Protein AF-0000000075216710 (afdb_homodimer)

Foldseek 3Di:
DDLLVLLVLLVVLVVLCCVLVVVPPPDCLVVLLVQLVVLLVVLCVQCCQPVPVDPDHHHDLLVSLLSLLSNVSSLSVLCVSLVLSPPDDQDDDDAADALVVLSVVLVVLSVVCVVPVDNVSSNVNSNSSVSNCVNSVHDPVNSVVSNVVVSVVSVVCVVVPD/DDLLVLLVLLVVLVVLCCVLVVVPPPDCLVVLLVQLVVLLVVLCVQCCQPVPVDPDHHHDLLVSLLSLLSNVSSLSVLCVSLVLSPPDDQDDDDAADALVVLSVVLVVLSVVCVVPVDNVSSNVNSNSSVSNCVNSVHDPVSSVVSNVVVSVVSVVCVVVPD

Solvent-accessible surface area (backbone atoms only — not comparable to full-atom values): 17496 Å² total; per-residue (Å²): 101,67,46,62,60,53,44,53,54,46,48,53,52,51,50,48,46,25,58,78,64,69,40,72,90,60,86,53,62,69,3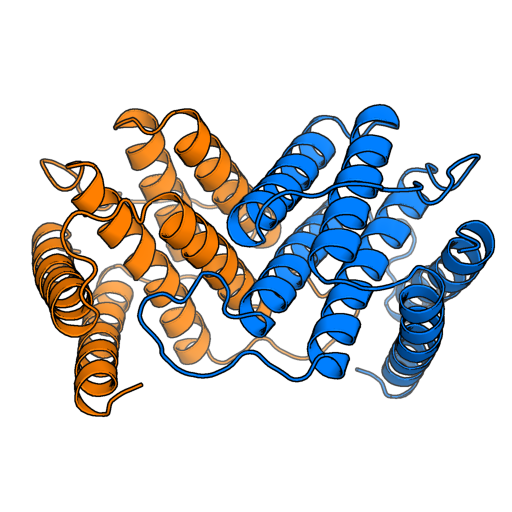4,43,51,50,48,29,52,26,29,48,20,53,26,50,58,36,52,41,74,49,44,78,75,44,73,70,76,52,57,56,67,69,59,38,51,52,30,50,36,53,26,49,51,36,53,46,47,52,26,54,77,68,65,49,64,66,93,57,72,71,69,88,69,87,67,57,55,62,66,61,60,32,52,52,48,36,56,48,30,50,51,50,21,70,74,63,70,43,66,69,39,47,51,49,33,53,44,43,46,46,21,40,37,49,55,71,69,51,50,53,66,58,50,50,53,48,36,55,56,48,51,52,51,55,53,51,39,62,73,65,69,63,100,67,45,62,60,52,45,52,53,46,49,53,52,52,51,47,45,26,58,77,62,69,41,73,90,59,86,52,62,68,35,41,50,51,49,29,52,26,30,48,19,52,26,48,58,36,53,42,73,51,44,79,76,44,75,69,76,52,57,56,68,68,59,39,51,52,31,48,35,53,25,49,52,34,54,47,48,51,24,54,77,67,65,49,66,65,94,57,71,71,69,87,69,88,68,59,55,60,65,61,60,31,51,54,48,36,56,48,31,50,51,52,20,70,74,63,71,42,66,69,40,46,51,49,32,54,44,44,47,46,21,41,38,50,55,70,68,52,49,52,66,58,50,49,54,48,36,55,56,48,50,51,51,54,52,51,40,64,72,66,71,61

Structure (mmCIF, N/CA/C/O backbone):
data_AF-0000000075216710-model_v1
#
loop_
_entity.id
_entity.type
_entity.pdbx_description
1 polymer 'Dimeric dUTPase, all-alpha-NTP-PPase (MazG) superfamily'
#
loop_
_atom_site.group_PDB
_atom_site.id
_atom_site.type_symbol
_atom_site.label_atom_id
_atom_site.label_alt_id
_atom_site.label_comp_id
_atom_site.label_asym_id
_atom_site.label_entity_id
_atom_site.label_seq_id
_atom_site.pdbx_PDB_ins_code
_atom_site.Cartn_x
_atom_site.Cartn_y
_atom_site.Cartn_z
_atom_site.occupancy
_atom_site.B_iso_or_equiv
_atom_site.auth_seq_id
_atom_site.auth_comp_id
_atom_site.auth_asym_id
_atom_site.auth_atom_id
_atom_site.pdbx_PDB_model_num
ATOM 1 N N . MET A 1 1 ? -11.07 21.953 10.156 1 89.56 1 MET A N 1
ATOM 2 C CA . MET A 1 1 ? -9.688 21.641 10.492 1 89.56 1 MET A CA 1
ATOM 3 C C . MET A 1 1 ? -8.734 22.703 9.961 1 89.56 1 MET A C 1
ATOM 5 O O . MET A 1 1 ? -8.883 23.172 8.828 1 89.56 1 MET A O 1
ATOM 9 N N . ASN A 1 2 ? -7.77 23.172 10.781 1 90.12 2 ASN A N 1
ATOM 10 C CA . ASN A 1 2 ? -6.816 24.203 10.398 1 90.12 2 ASN A CA 1
ATOM 11 C C . ASN A 1 2 ? -5.559 23.594 9.781 1 90.12 2 ASN A C 1
ATOM 13 O O . ASN A 1 2 ? -4.609 23.266 10.492 1 90.12 2 ASN A O 1
ATOM 17 N N . LEU A 1 3 ? -5.453 23.578 8.453 1 94.88 3 LEU A N 1
ATOM 18 C CA . LEU A 1 3 ? -4.352 22.938 7.758 1 94.88 3 LEU A CA 1
ATOM 19 C C . LEU A 1 3 ? -3.049 23.688 7.969 1 94.88 3 LEU A C 1
ATOM 21 O O . LEU A 1 3 ? -1.97 23.094 7.969 1 94.88 3 LEU A O 1
ATOM 25 N N . ARG A 1 4 ? -3.135 24.953 8.148 1 94.44 4 ARG A N 1
ATOM 26 C CA . ARG A 1 4 ? -1.937 25.75 8.367 1 94.44 4 ARG A CA 1
ATOM 27 C C . ARG A 1 4 ? -1.2 25.297 9.625 1 94.44 4 ARG A C 1
ATOM 29 O O . ARG A 1 4 ? 0.03 25.219 9.633 1 94.44 4 ARG A O 1
ATOM 36 N N . THR A 1 5 ? -1.958 25.125 10.617 1 95.56 5 THR A N 1
ATOM 37 C CA . THR A 1 5 ? -1.374 24.641 11.867 1 95.56 5 THR A CA 1
ATOM 38 C C . THR A 1 5 ? -0.731 23.266 11.672 1 95.56 5 THR A C 1
ATOM 40 O O . THR A 1 5 ? 0.374 23.016 12.156 1 95.56 5 THR A O 1
ATOM 43 N N . LEU A 1 6 ? -1.418 22.391 10.961 1 97.94 6 LEU A N 1
ATOM 44 C CA . LEU A 1 6 ? -0.884 21.047 10.727 1 97.94 6 LEU A CA 1
ATOM 45 C C . LEU A 1 6 ? 0.386 21.109 9.883 1 97.94 6 LEU A C 1
ATOM 47 O O . LEU A 1 6 ? 1.353 20.391 10.148 1 97.94 6 LEU A O 1
ATOM 51 N N . PHE A 1 7 ? 0.439 21.984 8.883 1 98.44 7 PHE A N 1
ATOM 52 C CA . PHE A 1 7 ? 1.632 22.156 8.062 1 98.44 7 PHE A CA 1
ATOM 53 C C . PHE A 1 7 ? 2.797 22.656 8.914 1 98.44 7 PHE A C 1
ATOM 55 O O . PHE A 1 7 ? 3.939 22.234 8.719 1 98.44 7 PHE A O 1
ATOM 62 N N . SER A 1 8 ? 2.471 23.578 9.812 1 97.81 8 SER A N 1
ATOM 63 C CA . SER A 1 8 ? 3.514 24.109 10.688 1 97.81 8 SER A CA 1
ATOM 64 C C . SER A 1 8 ? 4.113 23 11.555 1 97.81 8 SER A C 1
ATOM 66 O O . SER A 1 8 ? 5.336 22.922 11.703 1 97.81 8 SER A O 1
ATOM 68 N N . MET A 1 9 ? 3.264 22.203 12.125 1 98 9 MET A N 1
ATOM 69 C CA . MET A 1 9 ? 3.723 21.078 12.938 1 98 9 MET A CA 1
ATOM 70 C C . MET A 1 9 ? 4.543 20.094 12.102 1 98 9 MET A C 1
ATOM 72 O O . MET A 1 9 ? 5.598 19.641 12.547 1 98 9 MET A O 1
ATOM 76 N N . GLN A 1 10 ? 4.066 19.812 10.938 1 98.38 10 GLN A N 1
ATOM 77 C CA . GLN A 1 10 ? 4.773 18.875 10.062 1 98.38 10 GLN A CA 1
ATOM 78 C C . GLN A 1 10 ? 6.129 19.438 9.641 1 98.38 10 GLN A C 1
ATOM 80 O O . GLN A 1 10 ? 7.109 18.688 9.547 1 98.38 10 GLN A O 1
ATOM 85 N N . ARG A 1 11 ? 6.211 20.672 9.328 1 98.19 11 ARG A N 1
ATOM 86 C CA . ARG A 1 11 ? 7.469 21.328 8.969 1 98.19 11 ARG A CA 1
ATOM 87 C C . ARG A 1 11 ? 8.516 21.125 10.07 1 98.19 11 ARG A C 1
ATOM 89 O O . ARG A 1 11 ? 9.672 20.812 9.781 1 98.19 11 ARG A O 1
ATOM 96 N N . GLN A 1 12 ? 8.062 21.375 11.25 1 98.06 12 GLN A N 1
ATOM 97 C CA . GLN A 1 12 ? 8.977 21.234 12.375 1 98.06 12 GLN A CA 1
ATOM 98 C C . GLN A 1 12 ? 9.508 19.797 12.469 1 98.06 12 GLN A C 1
ATOM 100 O O . GLN A 1 12 ? 10.703 19.594 12.68 1 98.06 12 GLN A O 1
ATOM 105 N N . LEU A 1 13 ? 8.648 18.891 12.359 1 97.75 13 LEU A N 1
ATOM 106 C CA . LEU A 1 13 ? 9.062 17.484 12.422 1 97.75 13 LEU A CA 1
ATOM 107 C C . LEU A 1 13 ? 9.992 17.141 11.258 1 97.75 13 LEU A C 1
ATOM 109 O O . LEU A 1 13 ? 11.023 16.5 11.461 1 97.75 13 LEU A O 1
ATOM 113 N N . ASP A 1 14 ? 9.594 17.531 10 1 97.62 14 ASP A N 1
ATOM 114 C CA . ASP A 1 14 ? 10.414 17.25 8.82 1 97.62 14 ASP A CA 1
ATOM 115 C C . ASP A 1 14 ? 11.812 17.844 8.969 1 97.62 14 ASP A C 1
ATOM 117 O O . ASP A 1 14 ? 12.805 17.172 8.672 1 97.62 14 ASP A O 1
ATOM 121 N N . GLU A 1 15 ? 11.883 19.047 9.391 1 96.88 15 GLU A N 1
ATOM 122 C CA . GLU A 1 15 ? 13.164 19.703 9.57 1 96.88 15 GLU A CA 1
ATOM 123 C C . GLU A 1 15 ? 14.016 18.984 10.617 1 96.88 15 GLU A C 1
ATOM 125 O O . GLU A 1 15 ? 15.234 18.859 10.445 1 96.88 15 GLU A O 1
ATOM 130 N N . ARG A 1 16 ? 13.367 18.625 11.648 1 96.19 16 ARG A N 1
ATOM 131 C CA . ARG A 1 16 ? 14.086 17.891 12.688 1 96.19 16 ARG A CA 1
ATOM 132 C C . ARG A 1 16 ? 14.672 16.594 12.133 1 96.19 16 ARG A C 1
ATOM 134 O O . ARG A 1 16 ? 15.844 16.297 12.352 1 96.19 16 ARG A O 1
ATOM 141 N N . ILE A 1 17 ? 13.906 15.828 11.414 1 96.12 17 ILE A N 1
ATOM 142 C CA . ILE A 1 17 ? 14.344 14.562 10.836 1 96.12 17 ILE A CA 1
ATOM 143 C C . ILE A 1 17 ? 15.5 14.82 9.867 1 96.12 17 ILE A C 1
ATOM 145 O O . ILE A 1 17 ? 16.531 14.141 9.93 1 96.12 17 ILE A O 1
ATOM 149 N N . GLU A 1 18 ? 15.336 15.773 9.023 1 95.94 18 GLU A N 1
ATOM 150 C CA . GLU A 1 18 ? 16.359 16.078 8.031 1 95.94 18 GLU A CA 1
ATOM 151 C C . GLU A 1 18 ? 17.672 16.469 8.703 1 95.94 18 GLU A C 1
ATOM 153 O O . GLU A 1 18 ? 18.75 16.109 8.227 1 95.94 18 GLU A O 1
ATOM 158 N N . THR A 1 19 ? 17.547 17.219 9.758 1 95.12 19 THR A N 1
ATOM 159 C CA . THR A 1 19 ? 18.719 17.672 10.492 1 95.12 19 THR A CA 1
ATOM 160 C C . THR A 1 19 ? 19.375 16.484 11.219 1 95.12 19 THR A C 1
ATOM 162 O O . THR A 1 19 ? 20.578 16.266 11.086 1 95.12 19 THR A O 1
ATOM 165 N N . GLU A 1 20 ? 18.625 15.758 11.914 1 93 20 GLU A N 1
ATOM 166 C CA . GLU A 1 20 ? 19.156 14.664 12.727 1 93 20 GLU A CA 1
ATOM 167 C C . GLU A 1 20 ? 19.719 13.555 11.852 1 93 20 GLU A C 1
ATOM 169 O O . GLU A 1 20 ? 20.672 12.867 12.242 1 93 20 GLU A O 1
ATOM 174 N N . ARG A 1 21 ? 19.219 13.406 10.68 1 93.06 21 ARG A N 1
ATOM 175 C CA . ARG A 1 21 ? 19.625 12.305 9.812 1 93.06 21 ARG A CA 1
ATOM 176 C C . ARG A 1 21 ? 20.594 12.773 8.742 1 93.06 21 ARG A C 1
ATOM 178 O O . ARG A 1 21 ? 21.047 11.992 7.902 1 93.06 21 ARG A O 1
ATOM 185 N N . GLY A 1 22 ? 20.891 14.047 8.75 1 93.56 22 GLY A N 1
ATOM 186 C CA . GLY A 1 22 ? 21.844 14.602 7.785 1 93.56 22 GLY A CA 1
ATOM 187 C C . GLY A 1 22 ? 21.312 14.57 6.359 1 93.56 22 GLY A C 1
ATOM 188 O O . GLY A 1 22 ? 22.047 14.211 5.434 1 93.56 22 GLY A O 1
ATOM 189 N N . LEU A 1 23 ? 20.078 14.836 6.219 1 94.12 23 LEU A N 1
ATOM 190 C CA . LEU A 1 23 ? 19.422 14.727 4.918 1 94.12 23 LEU A CA 1
ATOM 191 C C . LEU A 1 23 ? 19.125 16.109 4.348 1 94.12 23 LEU A C 1
ATOM 193 O O . LEU A 1 23 ? 18.328 16.234 3.406 1 94.12 23 LEU A O 1
ATOM 197 N N . ARG A 1 24 ? 19.688 17.125 4.914 1 89.69 24 ARG A N 1
ATOM 198 C CA . ARG A 1 24 ? 19.422 18.469 4.418 1 89.69 24 ARG A CA 1
ATOM 199 C C . ARG A 1 24 ? 19.797 18.594 2.945 1 89.69 24 ARG A C 1
ATOM 201 O O . ARG A 1 24 ? 20.875 18.172 2.537 1 89.69 24 ARG A O 1
ATOM 208 N N . GLY A 1 25 ? 18.875 19.047 2.186 1 88.06 25 GLY A N 1
ATOM 209 C CA . GLY A 1 25 ? 19.141 19.25 0.771 1 88.06 25 GLY A CA 1
ATOM 210 C C . GLY A 1 25 ? 18.828 18.031 -0.081 1 88.06 25 GLY A C 1
ATOM 211 O O . GLY A 1 25 ? 18.812 18.125 -1.311 1 88.06 25 GLY A O 1
ATOM 212 N N . GLU A 1 26 ? 18.609 16.922 0.487 1 91.88 26 GLU A N 1
ATOM 213 C CA . GLU A 1 26 ? 18.266 15.719 -0.259 1 91.88 26 GLU A CA 1
ATOM 214 C C . GLU A 1 26 ? 16.828 15.758 -0.755 1 91.88 26 GLU A C 1
ATOM 216 O O . GLU A 1 26 ? 15.938 16.25 -0.057 1 91.88 26 GLU A O 1
ATOM 221 N N . ARG A 1 27 ? 16.656 15.258 -1.993 1 94.38 27 ARG A N 1
ATOM 222 C CA . ARG A 1 27 ? 15.305 15.109 -2.529 1 94.38 27 ARG A CA 1
ATOM 223 C C . ARG A 1 27 ? 14.641 13.852 -1.989 1 94.38 27 ARG A C 1
ATOM 225 O O . ARG A 1 27 ? 15.016 12.734 -2.355 1 94.38 27 ARG A O 1
ATOM 232 N N . LEU A 1 28 ? 13.617 14.047 -1.221 1 97.31 28 LEU A N 1
ATOM 233 C CA . LEU A 1 28 ? 13 12.93 -0.507 1 97.31 28 LEU A CA 1
ATOM 234 C C . LEU A 1 28 ? 11.617 12.625 -1.073 1 97.31 28 LEU A C 1
ATOM 236 O O . LEU A 1 28 ? 10.891 11.781 -0.531 1 97.31 28 LEU A O 1
ATOM 240 N N . VAL A 1 29 ? 11.273 13.234 -2.172 1 98.19 29 VAL A N 1
ATOM 241 C CA . VAL A 1 29 ? 9.914 13.188 -2.699 1 98.19 29 VAL A CA 1
ATOM 242 C C . VAL A 1 29 ? 9.531 11.75 -3.025 1 98.19 29 VAL A C 1
ATOM 244 O O . VAL A 1 29 ? 8.469 11.273 -2.613 1 98.19 29 VAL A O 1
ATOM 247 N N . GLU A 1 30 ? 10.398 10.984 -3.705 1 98.31 30 GLU A N 1
ATOM 248 C CA . GLU A 1 30 ? 10.078 9.617 -4.105 1 98.31 30 GLU A CA 1
ATOM 249 C C . GLU A 1 30 ? 9.922 8.711 -2.887 1 98.31 30 GLU A C 1
ATOM 251 O O . GLU A 1 30 ? 9.031 7.855 -2.854 1 98.31 30 GLU A O 1
ATOM 256 N N . ARG A 1 31 ? 10.758 8.898 -1.943 1 98.56 31 ARG A N 1
ATOM 257 C CA . ARG A 1 31 ? 10.664 8.102 -0.724 1 98.56 31 ARG A CA 1
ATOM 258 C C . ARG A 1 31 ? 9.391 8.43 0.049 1 98.56 31 ARG A C 1
ATOM 260 O O . ARG A 1 31 ? 8.727 7.535 0.575 1 98.56 31 ARG A O 1
ATOM 267 N N . LYS A 1 32 ? 9.023 9.695 0.086 1 98.81 32 LYS A N 1
ATOM 268 C CA . LYS A 1 32 ? 7.805 10.109 0.775 1 98.81 32 LYS A CA 1
ATOM 269 C C . LYS A 1 32 ? 6.559 9.633 0.028 1 98.81 32 LYS A C 1
ATOM 271 O O . LYS A 1 32 ? 5.543 9.312 0.647 1 98.81 32 LYS A O 1
ATOM 276 N N . LEU A 1 33 ? 6.648 9.617 -1.295 1 98.88 33 LEU A N 1
ATOM 277 C CA . LEU A 1 33 ? 5.543 9.062 -2.072 1 98.88 33 LEU A CA 1
ATOM 278 C C . LEU A 1 33 ? 5.355 7.582 -1.771 1 98.88 33 LEU A C 1
ATOM 280 O O . LEU A 1 33 ? 4.23 7.121 -1.576 1 98.88 33 LEU A O 1
ATOM 284 N N . LEU A 1 34 ? 6.43 6.844 -1.732 1 98.94 34 LEU A N 1
ATOM 285 C CA . LEU A 1 34 ? 6.324 5.43 -1.392 1 98.94 34 LEU A CA 1
ATOM 286 C C . LEU A 1 34 ? 5.793 5.25 0.027 1 98.94 34 LEU A C 1
ATOM 288 O O . LEU A 1 34 ? 4.961 4.375 0.278 1 98.94 34 LEU A O 1
ATOM 292 N N . ALA A 1 35 ? 6.258 6.113 0.93 1 98.94 35 ALA A N 1
ATOM 293 C CA . ALA A 1 35 ? 5.754 6.074 2.301 1 98.94 35 ALA A CA 1
ATOM 294 C C . ALA A 1 35 ? 4.242 6.281 2.336 1 98.94 35 ALA A C 1
ATOM 296 O O . ALA A 1 35 ? 3.529 5.574 3.051 1 98.94 35 ALA A O 1
ATOM 297 N N . LEU A 1 36 ? 3.801 7.207 1.589 1 98.94 36 LEU A N 1
ATOM 298 C CA . LEU A 1 36 ? 2.369 7.484 1.527 1 98.94 36 LEU A CA 1
ATOM 299 C C . LEU A 1 36 ? 1.604 6.273 1.006 1 98.94 36 LEU A C 1
ATOM 301 O O . LEU A 1 36 ? 0.581 5.887 1.577 1 98.94 36 LEU A O 1
ATOM 305 N N . LEU A 1 37 ? 2.076 5.656 -0.078 1 98.94 37 LEU A N 1
ATOM 306 C CA . LEU A 1 37 ? 1.45 4.457 -0.628 1 98.94 37 LEU A CA 1
ATOM 307 C C . LEU A 1 37 ? 1.39 3.348 0.414 1 98.94 37 LEU A C 1
ATOM 309 O O . LEU A 1 37 ? 0.36 2.684 0.563 1 98.94 37 LEU A O 1
ATOM 313 N N . VAL A 1 38 ? 2.459 3.176 1.149 1 98.94 38 VAL A N 1
ATOM 314 C CA . VAL A 1 38 ? 2.541 2.15 2.186 1 98.94 38 VAL A CA 1
ATOM 315 C C . VAL A 1 38 ? 1.526 2.447 3.287 1 98.94 38 VAL A C 1
ATOM 317 O O . VAL A 1 38 ? 0.777 1.561 3.703 1 98.94 38 VAL A O 1
ATOM 320 N N . GLU A 1 39 ? 1.451 3.699 3.713 1 98.88 39 GLU A N 1
ATOM 321 C CA . GLU A 1 39 ? 0.539 4.059 4.797 1 98.88 39 GLU A CA 1
ATOM 322 C C . GLU A 1 39 ? -0.917 3.898 4.367 1 98.88 39 GLU A C 1
ATOM 324 O O . GLU A 1 39 ? -1.766 3.506 5.168 1 98.88 39 GLU A O 1
ATOM 329 N N . VAL A 1 40 ? -1.219 4.266 3.15 1 98.94 40 VAL A N 1
ATOM 330 C CA . VAL A 1 40 ? -2.574 4.066 2.648 1 98.94 40 VAL A CA 1
ATOM 331 C C . VAL A 1 40 ? -2.904 2.578 2.629 1 98.94 40 VAL A C 1
ATOM 333 O O . VAL A 1 40 ? -4.023 2.18 2.963 1 98.94 40 VAL A O 1
ATOM 336 N N . GLY A 1 41 ? -1.953 1.75 2.229 1 98.88 41 GLY A N 1
ATOM 337 C CA . GLY A 1 41 ? -2.137 0.309 2.305 1 98.88 41 GLY A CA 1
ATOM 338 C C . GLY A 1 41 ? -2.393 -0.185 3.717 1 98.88 41 GLY A C 1
ATOM 339 O O . GLY A 1 41 ? -3.256 -1.038 3.934 1 98.88 41 GLY A O 1
ATOM 340 N N . GLU A 1 42 ? -1.622 0.321 4.645 1 98.81 42 GLU A N 1
ATOM 341 C CA . GLU A 1 42 ? -1.826 -0.052 6.039 1 98.81 42 GLU A CA 1
ATOM 342 C C . GLU A 1 42 ? -3.219 0.346 6.52 1 98.81 42 GLU A C 1
ATOM 344 O O . GLU A 1 42 ? -3.863 -0.401 7.258 1 98.81 42 GLU A O 1
ATOM 349 N N . LEU A 1 43 ? -3.605 1.501 6.156 1 98.94 43 LEU A N 1
ATOM 350 C CA . LEU A 1 43 ? -4.945 1.963 6.5 1 98.94 43 LEU A CA 1
ATOM 351 C C . LEU A 1 43 ? -6.008 1.023 5.938 1 98.94 43 LEU A C 1
ATOM 353 O O . LEU A 1 43 ? -6.902 0.587 6.664 1 98.94 43 LEU A O 1
ATOM 357 N N . ALA A 1 44 ? -5.941 0.693 4.668 1 98.94 44 ALA A N 1
ATOM 358 C CA . ALA A 1 44 ? -6.887 -0.235 4.051 1 98.94 44 ALA A CA 1
ATOM 359 C C . ALA A 1 44 ? -6.895 -1.574 4.781 1 98.94 44 ALA A C 1
ATOM 361 O O . ALA A 1 44 ? -7.961 -2.141 5.039 1 98.94 44 ALA A O 1
ATOM 362 N N . ASN A 1 45 ? -5.699 -2.043 5.148 1 98.81 45 ASN A N 1
ATOM 363 C CA . ASN A 1 45 ? -5.578 -3.324 5.836 1 98.81 45 ASN A CA 1
ATOM 364 C C . ASN A 1 45 ? -6.363 -3.336 7.145 1 98.81 45 ASN A C 1
ATOM 366 O O . ASN A 1 45 ? -7.023 -4.324 7.469 1 98.81 45 ASN A O 1
ATOM 370 N N . GLU A 1 46 ? -6.273 -2.244 7.844 1 98.75 46 GLU A N 1
ATOM 371 C CA . GLU A 1 46 ? -6.945 -2.166 9.133 1 98.75 46 GLU A CA 1
ATOM 372 C C . GLU A 1 46 ? -8.461 -2.135 8.969 1 98.75 46 GLU A C 1
ATOM 374 O O . GLU A 1 46 ? -9.195 -2.561 9.859 1 98.75 46 GLU A O 1
ATOM 379 N N . THR A 1 47 ? -8.969 -1.634 7.883 1 98.81 47 THR A N 1
ATOM 380 C CA . THR A 1 47 ? -10.406 -1.6 7.641 1 98.81 47 THR A CA 1
ATOM 381 C C . THR A 1 47 ? -10.922 -2.977 7.23 1 98.81 47 THR A C 1
ATOM 383 O O . THR A 1 47 ? -12.117 -3.26 7.344 1 98.81 47 THR A O 1
ATOM 386 N N . ARG A 1 48 ? -9.984 -3.777 6.602 1 98.38 48 ARG A N 1
ATOM 387 C CA . ARG A 1 48 ? -10.273 -5.121 6.113 1 98.38 48 ARG A CA 1
ATOM 388 C C . ARG A 1 48 ? -11.383 -5.098 5.066 1 98.38 48 ARG A C 1
ATOM 390 O O . ARG A 1 48 ? -12.008 -6.125 4.793 1 98.38 48 ARG A O 1
ATOM 397 N N . CYS A 1 49 ? -11.672 -3.934 4.473 1 98.38 49 CYS A N 1
ATOM 398 C CA . CYS A 1 49 ? -12.82 -3.727 3.604 1 98.38 49 CYS A CA 1
ATOM 399 C C . CYS A 1 49 ? -12.719 -4.578 2.344 1 98.38 49 CYS A C 1
ATOM 401 O O . CYS A 1 49 ? -13.719 -4.836 1.678 1 98.38 49 CYS A O 1
ATOM 403 N N . PHE A 1 50 ? -11.555 -5.023 1.989 1 98.44 50 PHE A N 1
ATOM 404 C CA . PHE A 1 50 ? -11.328 -5.738 0.738 1 98.44 50 PHE A CA 1
ATOM 405 C C . PHE A 1 50 ? -11.188 -7.234 0.988 1 98.44 50 PHE A C 1
ATOM 407 O O . PHE A 1 50 ? -11.094 -8.023 0.043 1 98.44 50 PHE A O 1
ATOM 414 N N . LYS A 1 51 ? -11.094 -7.598 2.238 1 97.81 51 LYS A N 1
ATOM 415 C CA . LYS A 1 51 ? -10.734 -8.969 2.607 1 97.81 51 LYS A CA 1
ATOM 416 C C . LYS A 1 51 ? -11.945 -9.891 2.562 1 97.81 51 LYS A C 1
ATOM 418 O O . LYS A 1 51 ? -12.352 -10.445 3.586 1 97.81 51 LYS A O 1
ATOM 423 N N . PHE A 1 52 ? -12.398 -10.172 1.399 1 96.75 52 PHE A N 1
ATOM 424 C CA . PHE A 1 52 ? -13.57 -11 1.173 1 96.75 52 PHE A CA 1
ATOM 425 C C . PHE A 1 52 ? -13.328 -12.43 1.638 1 96.75 52 PHE A C 1
ATOM 427 O O . PHE A 1 52 ? -14.273 -13.195 1.852 1 96.75 52 PHE A O 1
ATOM 434 N N . TRP A 1 53 ? -12.141 -12.844 1.825 1 96.44 53 TRP A N 1
ATOM 435 C CA . TRP A 1 53 ? -11.766 -14.203 2.178 1 96.44 53 TRP A CA 1
ATOM 436 C C . TRP A 1 53 ? -11.75 -14.391 3.691 1 96.44 53 TRP A C 1
ATOM 438 O O . TRP A 1 53 ? -11.523 -15.5 4.184 1 96.44 53 TRP A O 1
ATOM 448 N N . SER A 1 54 ? -11.891 -13.328 4.438 1 93.94 54 SER A N 1
ATOM 449 C CA . SER A 1 54 ? -11.773 -13.359 5.891 1 93.94 54 SER A CA 1
ATOM 450 C C . SER A 1 54 ? -13.031 -12.82 6.559 1 93.94 54 SER A C 1
ATOM 452 O O . SER A 1 54 ? -13.648 -11.867 6.066 1 93.94 54 SER A O 1
ATOM 454 N N . SER A 1 55 ? -13.398 -13.367 7.707 1 92 55 SER A N 1
ATOM 455 C CA . SER A 1 55 ? -14.57 -12.922 8.461 1 92 55 SER A CA 1
ATOM 456 C C . SER A 1 55 ? -14.156 -12.086 9.672 1 92 55 SER A C 1
ATOM 458 O O . SER 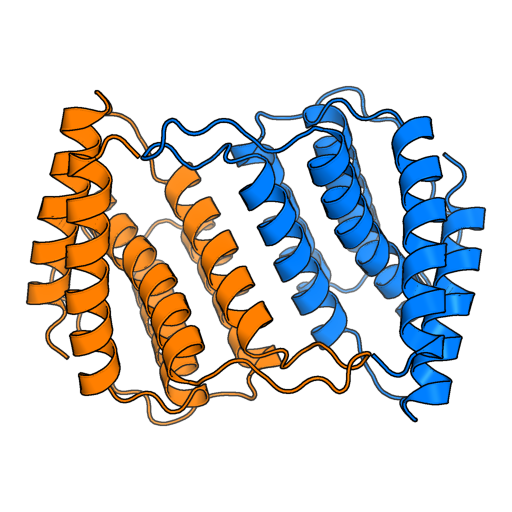A 1 55 ? -15.008 -11.602 10.414 1 92 55 SER A O 1
ATOM 460 N N . LYS A 1 56 ? -12.906 -11.953 9.828 1 94.06 56 LYS A N 1
ATOM 461 C CA . LYS A 1 56 ? -12.438 -11.156 10.953 1 94.06 56 LYS A CA 1
ATOM 462 C C . LYS A 1 56 ? -12.93 -9.719 10.859 1 94.06 56 LYS A C 1
ATOM 464 O O . LYS A 1 56 ? -13 -9.156 9.758 1 94.06 56 LYS A O 1
ATOM 469 N N . PRO A 1 57 ? -13.242 -9.18 12.023 1 96.62 57 PRO A N 1
ATOM 470 C CA . PRO A 1 57 ? -13.703 -7.793 12 1 96.62 57 PRO A CA 1
ATOM 471 C C . PRO A 1 57 ? -12.57 -6.801 11.742 1 96.62 57 PRO A C 1
ATOM 473 O O . PRO A 1 57 ? -11.398 -7.148 11.875 1 96.62 57 PRO A O 1
ATOM 476 N N . LYS A 1 58 ? -13 -5.586 11.32 1 98.06 58 LYS A N 1
ATOM 477 C CA . LYS A 1 58 ? -12.023 -4.512 11.164 1 98.06 58 LYS A CA 1
ATOM 478 C C . LYS A 1 58 ? -11.391 -4.148 12.508 1 98.06 58 LYS A C 1
ATOM 480 O O . LYS A 1 58 ? -11.906 -4.523 13.562 1 98.06 58 LYS A O 1
ATOM 485 N N . ALA A 1 59 ? -10.297 -3.391 12.422 1 98.56 59 ALA A N 1
ATOM 486 C CA . ALA A 1 59 ? -9.648 -2.883 13.633 1 98.56 59 ALA A CA 1
ATOM 487 C C . ALA A 1 59 ? -10.508 -1.83 14.312 1 98.56 59 ALA A C 1
ATOM 489 O O . ALA A 1 59 ? -11.508 -1.369 13.75 1 98.56 59 ALA A O 1
ATOM 490 N N . ALA A 1 60 ? -10.141 -1.511 15.57 1 98.31 60 ALA A N 1
ATOM 491 C CA . ALA A 1 60 ? -10.82 -0.436 16.281 1 98.31 60 ALA A CA 1
ATOM 492 C C . ALA A 1 60 ? -10.719 0.884 15.531 1 98.31 60 ALA A C 1
ATOM 494 O O . ALA A 1 60 ? -9.711 1.148 14.867 1 98.31 60 ALA A O 1
ATOM 495 N N . ASP A 1 61 ? -11.742 1.691 15.656 1 98 61 ASP A N 1
ATOM 496 C CA . ASP A 1 61 ? -11.781 2.971 14.953 1 98 61 ASP A CA 1
ATOM 497 C C . ASP A 1 61 ? -10.562 3.824 15.297 1 98 61 ASP A C 1
ATOM 499 O O . ASP A 1 61 ? -10.055 4.562 14.445 1 98 61 ASP A O 1
ATOM 503 N N . GLU A 1 62 ? -10.141 3.734 16.516 1 98 62 GLU A N 1
ATOM 504 C CA . GLU A 1 62 ? -8.969 4.504 16.922 1 98 62 GLU A CA 1
ATOM 505 C C . GLU A 1 62 ? -7.727 4.082 16.141 1 98 62 GLU A C 1
ATOM 507 O O . GLU A 1 62 ? -6.914 4.93 15.766 1 98 62 GLU A O 1
ATOM 512 N N . THR A 1 63 ? -7.566 2.793 15.945 1 98.5 63 THR A N 1
ATOM 513 C CA . THR A 1 63 ? -6.445 2.275 15.172 1 98.5 63 THR A CA 1
ATOM 514 C C . THR A 1 63 ? -6.531 2.736 13.719 1 98.5 63 THR A C 1
ATOM 516 O O . THR A 1 63 ? -5.527 3.143 13.133 1 98.5 63 THR A O 1
ATOM 519 N N . ILE A 1 64 ? -7.727 2.691 13.188 1 98.88 64 ILE A N 1
ATOM 520 C CA . ILE A 1 64 ? -7.938 3.109 11.805 1 98.88 64 ILE A CA 1
ATOM 521 C C . ILE A 1 64 ? -7.66 4.605 11.664 1 98.88 64 ILE A C 1
ATOM 523 O O . ILE A 1 64 ? -7.012 5.039 10.711 1 98.88 64 ILE A O 1
ATOM 527 N N . LEU A 1 65 ? -8.125 5.379 12.609 1 98.81 65 LEU A N 1
ATOM 528 C CA . LEU A 1 65 ? -7.887 6.82 12.602 1 98.81 65 LEU A CA 1
ATOM 529 C C . LEU A 1 65 ? -6.395 7.125 12.688 1 98.81 65 LEU A C 1
ATOM 531 O O . LEU A 1 65 ? -5.906 8.039 12.031 1 98.81 65 LEU A O 1
ATOM 535 N N . GLU A 1 66 ? -5.637 6.367 13.461 1 98.44 66 GLU A N 1
ATOM 536 C CA . GLU A 1 66 ? -4.191 6.539 13.562 1 98.44 66 GLU A CA 1
ATOM 537 C C . GLU A 1 66 ? -3.51 6.297 12.219 1 98.44 66 GLU A C 1
ATOM 539 O O . GLU A 1 66 ? -2.619 7.055 11.828 1 98.44 66 GLU A O 1
ATOM 544 N N . GLU A 1 67 ? -3.922 5.23 11.57 1 98.69 67 GLU A N 1
ATOM 545 C CA . GLU A 1 67 ? -3.355 4.945 10.25 1 98.69 67 GLU A CA 1
ATOM 546 C C . GLU A 1 67 ? -3.734 6.023 9.242 1 98.69 67 GLU A C 1
ATOM 548 O O . GLU A 1 67 ? -2.947 6.352 8.352 1 98.69 67 GLU A O 1
ATOM 553 N N . TYR A 1 68 ? -4.965 6.531 9.367 1 98.94 68 TYR A N 1
ATOM 554 C CA . TYR A 1 68 ? -5.398 7.613 8.484 1 98.94 68 TYR A CA 1
ATOM 555 C C . TYR A 1 68 ? -4.48 8.82 8.609 1 98.94 68 TYR A C 1
ATOM 557 O O . TYR A 1 68 ? -4.062 9.398 7.605 1 98.94 68 TYR A O 1
ATOM 565 N N . VAL A 1 69 ? -4.133 9.141 9.789 1 98.75 69 VAL A N 1
ATOM 566 C CA . VAL A 1 69 ? -3.338 10.344 10.008 1 98.75 69 VAL A CA 1
ATOM 567 C C . VAL A 1 69 ? -1.893 10.094 9.594 1 98.75 69 VAL A C 1
ATOM 569 O O . VAL A 1 69 ? -1.188 11.023 9.188 1 98.75 69 VAL A O 1
ATOM 572 N N . ASP A 1 70 ? -1.429 8.836 9.641 1 98.69 70 ASP A N 1
ATOM 573 C CA . ASP A 1 70 ? -0.11 8.523 9.094 1 98.69 70 ASP A CA 1
ATOM 574 C C . ASP A 1 70 ? -0.022 8.898 7.617 1 98.69 70 ASP A C 1
ATOM 576 O O . ASP A 1 70 ? 1.008 9.391 7.16 1 98.69 70 ASP A O 1
ATOM 580 N N . GLY A 1 71 ? -1.106 8.594 6.895 1 98.81 71 GLY A N 1
ATOM 581 C CA . GLY A 1 71 ? -1.156 9.039 5.508 1 98.81 71 GLY A CA 1
ATOM 582 C C . GLY A 1 71 ? -1.159 10.547 5.359 1 98.81 71 GLY A C 1
ATOM 583 O O . GLY A 1 71 ? -0.442 11.094 4.52 1 98.81 71 GLY A O 1
ATOM 584 N N . LEU A 1 72 ? -1.953 11.172 6.195 1 98.81 72 LEU A N 1
ATOM 585 C CA . LEU A 1 72 ? -2.039 12.625 6.16 1 98.81 72 LEU A CA 1
ATOM 586 C C . LEU A 1 72 ? -0.677 13.258 6.422 1 98.81 72 LEU A C 1
ATOM 588 O O . LEU A 1 72 ? -0.319 14.258 5.789 1 98.81 72 LEU A O 1
ATOM 592 N N . HIS A 1 73 ? 0.086 12.648 7.316 1 98.31 73 HIS A N 1
ATOM 593 C CA . HIS A 1 73 ? 1.444 13.086 7.621 1 98.31 73 HIS A CA 1
ATOM 594 C C . HIS A 1 73 ? 2.273 13.227 6.348 1 98.31 73 HIS A C 1
ATOM 596 O O . HIS A 1 73 ? 2.912 14.258 6.129 1 98.31 73 HIS A O 1
ATOM 602 N N . PHE A 1 74 ? 2.264 12.258 5.523 1 98.81 74 PHE A N 1
ATOM 603 C CA . PHE A 1 74 ? 3.109 12.266 4.336 1 98.81 74 PHE A CA 1
ATOM 604 C C . PHE A 1 74 ? 2.521 13.156 3.25 1 98.81 74 PHE A C 1
ATOM 606 O O . PHE A 1 74 ? 3.258 13.75 2.459 1 98.81 74 PHE A O 1
ATOM 613 N N . ILE A 1 75 ? 1.185 13.281 3.225 1 98.88 75 ILE A N 1
ATOM 614 C CA . ILE A 1 75 ? 0.577 14.234 2.305 1 98.88 75 ILE A CA 1
ATOM 615 C C . ILE A 1 75 ? 1.043 15.648 2.646 1 98.88 75 ILE A C 1
ATOM 617 O O . ILE A 1 75 ? 1.449 16.406 1.762 1 98.88 75 ILE A O 1
ATOM 621 N N . LEU A 1 76 ? 1.015 16.016 3.924 1 98.81 76 LEU A N 1
ATOM 622 C CA . LEU A 1 76 ? 1.475 17.328 4.355 1 98.81 76 LEU A CA 1
ATOM 623 C C . LEU A 1 76 ? 2.961 17.5 4.062 1 98.81 76 LEU A C 1
ATOM 625 O O . LEU A 1 76 ? 3.379 18.562 3.586 1 98.81 76 LEU A O 1
ATOM 629 N N . SER A 1 77 ? 3.77 16.5 4.344 1 98.62 77 SER A N 1
ATOM 630 C CA . SER A 1 77 ? 5.207 16.562 4.102 1 98.62 77 SER A CA 1
ATOM 631 C C . SER A 1 77 ? 5.504 16.812 2.627 1 98.62 77 SER A C 1
ATOM 633 O O . SER A 1 77 ? 6.379 17.625 2.299 1 98.62 77 SER A O 1
ATOM 635 N N . LEU A 1 78 ? 4.824 16.141 1.771 1 98.75 78 LEU A N 1
ATOM 636 C CA . LEU A 1 78 ? 4.992 16.328 0.335 1 98.75 78 LEU A CA 1
ATOM 637 C C . LEU A 1 78 ? 4.602 17.75 -0.07 1 98.75 78 LEU A C 1
ATOM 639 O O . LEU A 1 78 ? 5.25 18.359 -0.926 1 98.75 78 LEU A O 1
ATOM 643 N N . GLY A 1 79 ? 3.486 18.219 0.525 1 98.44 79 GLY A N 1
ATOM 644 C CA . GLY A 1 79 ? 3.094 19.594 0.286 1 98.44 79 GLY A CA 1
ATOM 645 C C . GLY A 1 79 ? 4.168 20.594 0.666 1 98.44 79 GLY A C 1
ATOM 646 O O . GLY A 1 79 ? 4.371 21.594 -0.034 1 98.44 79 GLY A O 1
ATOM 647 N N . LEU A 1 80 ? 4.824 20.391 1.758 1 98 80 LEU A N 1
ATOM 648 C CA . LEU A 1 80 ? 5.918 21.25 2.199 1 98 80 LEU A CA 1
ATOM 649 C C . LEU A 1 80 ? 7.086 21.172 1.223 1 98 80 LEU A C 1
ATOM 651 O O . LEU A 1 80 ? 7.609 22.219 0.806 1 98 80 LEU A O 1
ATOM 655 N N . ASP A 1 81 ? 7.48 20.016 0.826 1 97.06 81 ASP A N 1
ATOM 656 C CA . ASP A 1 81 ? 8.617 19.828 -0.068 1 97.06 81 ASP A CA 1
ATOM 657 C C . ASP A 1 81 ? 8.43 20.594 -1.371 1 97.06 81 ASP A C 1
ATOM 659 O O . ASP A 1 81 ? 9.406 21.078 -1.956 1 97.06 81 ASP A O 1
ATOM 663 N N . LEU A 1 82 ? 7.191 20.656 -1.775 1 97.44 82 LEU A N 1
ATOM 664 C CA . LEU A 1 82 ? 6.941 21.203 -3.104 1 97.44 82 LEU A CA 1
ATOM 665 C C . LEU A 1 82 ? 6.277 22.578 -3.01 1 97.44 82 LEU A C 1
ATOM 667 O O . LEU A 1 82 ? 5.801 23.109 -4.016 1 97.44 82 LEU A O 1
ATOM 671 N N . SER A 1 83 ? 6.145 23.109 -1.797 1 97.19 83 SER A N 1
ATOM 672 C CA . SER A 1 83 ? 5.664 24.453 -1.513 1 97.19 83 SER A CA 1
ATOM 673 C C . SER A 1 83 ? 4.191 24.609 -1.893 1 97.19 83 SER A C 1
ATOM 675 O O . SER A 1 83 ? 3.805 25.609 -2.504 1 97.19 83 SER A O 1
ATOM 677 N N . PHE A 1 84 ? 3.436 23.547 -1.628 1 97.38 84 PHE A N 1
ATOM 678 C CA . PHE A 1 84 ? 1.999 23.594 -1.868 1 97.38 84 PHE A CA 1
ATOM 679 C C . PHE A 1 84 ? 1.243 23.891 -0.577 1 97.38 84 PHE A C 1
ATOM 681 O O . PHE A 1 84 ? 0.021 23.734 -0.52 1 97.38 84 PHE A O 1
ATOM 688 N N . ASP A 1 85 ? 1.968 24.234 0.429 1 96.12 85 ASP A N 1
ATOM 689 C CA . ASP A 1 85 ? 1.389 24.391 1.759 1 96.12 85 ASP A CA 1
ATOM 690 C C . ASP A 1 85 ? 0.734 25.766 1.906 1 96.12 85 ASP A C 1
ATOM 692 O O . ASP A 1 85 ? 0.054 26.031 2.9 1 96.12 85 ASP A O 1
ATOM 696 N N . LYS A 1 86 ? 0.92 26.516 0.735 1 91.75 86 LYS A N 1
ATOM 697 C CA . LYS A 1 86 ? 0.376 27.875 0.812 1 91.75 86 LYS A CA 1
ATOM 698 C C . LYS A 1 86 ? -1.032 27.922 0.228 1 91.75 86 LYS A C 1
ATOM 700 O O . LYS A 1 86 ? -1.316 27.281 -0.788 1 91.75 86 LYS A O 1
ATOM 705 N N . HIS A 1 87 ? -2.012 28.438 0.786 1 87.06 87 HIS A N 1
ATOM 706 C CA . HIS A 1 87 ? -3.355 28.734 0.304 1 87.06 87 HIS A CA 1
ATOM 707 C C . HIS A 1 87 ? -4.176 27.469 0.135 1 87.06 87 HIS A C 1
ATOM 709 O O . HIS A 1 87 ? -4.926 27.328 -0.833 1 87.06 87 HIS A O 1
ATOM 715 N N . ILE A 1 88 ? -3.914 26.438 0.753 1 91.19 88 ILE A N 1
ATOM 716 C CA . ILE A 1 88 ? -4.695 25.219 0.71 1 91.19 88 ILE A CA 1
ATOM 717 C C . ILE A 1 88 ? -5.539 25.094 1.979 1 91.19 88 ILE A C 1
ATOM 719 O O . ILE A 1 88 ? -5.09 25.469 3.066 1 91.19 88 ILE A O 1
ATOM 723 N N . GLU A 1 89 ? -6.758 24.672 1.76 1 93.5 89 GLU A N 1
ATOM 724 C CA . GLU A 1 89 ? -7.68 24.391 2.857 1 93.5 89 GLU A CA 1
ATOM 725 C C . GLU A 1 89 ? -8.195 22.953 2.803 1 93.5 89 GLU A C 1
ATOM 727 O O . GLU A 1 89 ? -8.273 22.359 1.727 1 93.5 89 GLU A O 1
ATOM 732 N N . TRP A 1 90 ? -8.469 22.406 4.008 1 95.75 90 TRP A N 1
ATOM 733 C CA . TRP A 1 90 ? -9.086 21.078 4.035 1 95.75 90 TRP A CA 1
ATOM 734 C C . TRP A 1 90 ? -10.477 21.125 3.412 1 95.75 90 TRP A C 1
ATOM 736 O O . TRP A 1 90 ? -11.32 21.922 3.811 1 95.75 90 TRP A O 1
ATOM 746 N N . PRO A 1 91 ? -10.742 20.266 2.475 1 95.81 91 PRO A N 1
ATOM 747 C CA . PRO A 1 91 ? -12.016 20.359 1.765 1 95.81 91 PRO A CA 1
ATOM 748 C C . PRO A 1 91 ? -13.203 19.938 2.627 1 95.81 91 PRO A C 1
ATOM 750 O O . PRO A 1 91 ? -13.07 19.047 3.469 1 95.81 91 PRO A O 1
ATOM 753 N N . ASN A 1 92 ? -14.297 20.578 2.418 1 93.56 92 ASN A N 1
ATOM 754 C CA . ASN A 1 92 ? -15.562 20.156 3.006 1 93.56 92 ASN A CA 1
ATOM 755 C C . ASN A 1 92 ? -16.25 19.094 2.15 1 93.56 92 ASN A C 1
ATOM 757 O O . ASN A 1 92 ? -17.047 19.422 1.269 1 93.56 92 ASN A O 1
ATOM 761 N N . VAL A 1 93 ? -16 17.859 2.494 1 96.44 93 VAL A N 1
ATOM 762 C CA . VAL A 1 93 ? -16.5 16.734 1.705 1 96.44 93 VAL A CA 1
ATOM 763 C C . VAL A 1 93 ? -17.906 16.344 2.17 1 96.44 93 VAL A C 1
ATOM 765 O O . VAL A 1 93 ? -18.156 16.234 3.371 1 96.44 93 VAL A O 1
ATOM 768 N N . GLN A 1 94 ? -18.812 16.125 1.233 1 95.69 94 GLN A N 1
ATOM 769 C CA . GLN A 1 94 ? -20.188 15.82 1.581 1 95.69 94 GLN A CA 1
ATOM 770 C C . GLN A 1 94 ? -20.578 14.422 1.121 1 95.69 94 GLN A C 1
ATOM 772 O O . GLN A 1 94 ? -21.641 13.914 1.478 1 95.69 94 GLN A O 1
ATOM 777 N N . GLU A 1 95 ? -19.781 13.828 0.301 1 97.44 95 GLU A N 1
ATOM 778 C CA . GLU A 1 95 ? -20.062 12.477 -0.177 1 97.44 95 GLU A CA 1
ATOM 779 C C . GLU A 1 95 ? -18.781 11.703 -0.454 1 97.44 95 GLU A C 1
ATOM 781 O O . GLU A 1 95 ? -17.719 12.305 -0.633 1 97.44 95 GLU A O 1
ATOM 786 N N . SER A 1 96 ? -18.844 10.438 -0.372 1 97.25 96 SER A N 1
ATOM 787 C CA . SER A 1 96 ? -17.734 9.547 -0.69 1 97.25 96 SER A CA 1
ATOM 788 C C . SER A 1 96 ? -18.219 8.242 -1.301 1 97.25 96 SER A C 1
ATOM 790 O O . SER A 1 96 ? -19.422 7.961 -1.288 1 97.25 96 SER A O 1
ATOM 792 N N . GLU A 1 97 ? -17.344 7.555 -1.957 1 97.56 97 GLU A N 1
ATOM 793 C CA . GLU A 1 97 ? -17.625 6.227 -2.494 1 97.56 97 GLU A CA 1
ATOM 794 C C . GLU A 1 97 ? -17.5 5.156 -1.414 1 97.56 97 GLU A C 1
ATOM 796 O O . GLU A 1 97 ? -17.156 5.461 -0.269 1 97.56 97 GLU A O 1
ATOM 801 N N . ARG A 1 98 ? -17.922 3.891 -1.803 1 97.94 98 ARG A N 1
ATOM 802 C CA . ARG A 1 98 ? -17.641 2.748 -0.944 1 97.94 98 ARG A CA 1
ATOM 803 C C . ARG A 1 98 ? -16.141 2.605 -0.71 1 97.94 98 ARG A C 1
ATOM 805 O O . ARG A 1 98 ? -15.328 3.039 -1.537 1 97.94 98 ARG A O 1
ATOM 812 N N . LEU A 1 99 ? -15.734 2.023 0.388 1 98.69 99 LEU A N 1
ATOM 813 C CA . LEU A 1 99 ? -14.359 2.074 0.888 1 98.69 99 LEU A CA 1
ATOM 814 C C . LEU A 1 99 ? -13.383 1.526 -0.146 1 98.69 99 LEU A C 1
ATOM 816 O O . LEU A 1 99 ? -12.352 2.143 -0.419 1 98.69 99 LEU A O 1
ATOM 820 N N . VAL A 1 100 ? -13.672 0.36 -0.754 1 98.75 100 VAL A N 1
ATOM 821 C CA . VAL A 1 100 ? -12.742 -0.223 -1.716 1 98.75 100 VAL A CA 1
ATOM 822 C C . VAL A 1 100 ? -12.508 0.756 -2.863 1 98.75 100 VAL A C 1
ATOM 824 O O . VAL A 1 100 ? -11.359 1.045 -3.211 1 98.75 100 VAL A O 1
ATOM 827 N N . GLU A 1 101 ? -13.539 1.278 -3.377 1 98.56 101 GLU A N 1
ATOM 828 C CA . GLU A 1 101 ? -13.43 2.229 -4.48 1 98.56 101 GLU A CA 1
ATOM 829 C C . GLU A 1 101 ? -12.703 3.498 -4.043 1 98.56 101 GLU A C 1
ATOM 831 O O . GLU A 1 101 ? -11.898 4.043 -4.793 1 98.56 101 GLU A O 1
ATOM 836 N N . GLN A 1 102 ? -13.055 3.988 -2.902 1 98.81 102 GLN A N 1
ATOM 837 C CA . GLN A 1 102 ? -12.43 5.211 -2.406 1 98.81 102 GLN A CA 1
ATOM 838 C C . GLN A 1 102 ? -10.922 5.023 -2.221 1 98.81 102 GLN A C 1
ATOM 840 O O . GLN A 1 102 ? -10.141 5.918 -2.545 1 98.81 102 GLN A O 1
ATOM 845 N N . PHE A 1 103 ? -10.461 3.867 -1.674 1 98.94 103 PHE A N 1
ATOM 846 C CA . PHE A 1 103 ? -9.047 3.57 -1.536 1 98.94 103 PHE A CA 1
ATOM 847 C C . PHE A 1 103 ? -8.359 3.543 -2.9 1 98.94 103 PHE A C 1
ATOM 849 O O . PHE A 1 103 ? -7.281 4.109 -3.07 1 98.94 103 PHE A O 1
ATOM 856 N N . LEU A 1 104 ? -8.984 2.85 -3.82 1 98.88 104 LEU A N 1
ATOM 857 C CA . LEU A 1 104 ? -8.398 2.766 -5.152 1 98.88 104 LEU A CA 1
ATOM 858 C C . LEU A 1 104 ? -8.234 4.152 -5.762 1 98.88 104 LEU A C 1
ATOM 860 O O . LEU A 1 104 ? -7.242 4.422 -6.445 1 98.88 104 LEU A O 1
ATOM 864 N N . HIS A 1 105 ? -9.148 5.027 -5.508 1 98.81 105 HIS A N 1
ATOM 865 C CA . HIS A 1 105 ? -9.047 6.395 -6.008 1 98.81 105 HIS A CA 1
ATOM 866 C C . HIS A 1 105 ? -7.91 7.145 -5.328 1 98.81 105 HIS A C 1
ATOM 868 O O . HIS A 1 105 ? -7.258 7.992 -5.949 1 98.81 105 HIS A O 1
ATOM 874 N N . VAL A 1 106 ? -7.699 6.926 -4.078 1 98.94 106 VAL A N 1
ATOM 875 C CA . VAL A 1 106 ? -6.578 7.551 -3.385 1 98.94 106 VAL A CA 1
ATOM 876 C C . VAL A 1 106 ? -5.266 7.102 -4.02 1 98.94 106 VAL A C 1
ATOM 878 O O . VAL A 1 106 ? -4.398 7.926 -4.32 1 98.94 106 VAL A O 1
ATOM 881 N N . PHE A 1 107 ? -5.113 5.77 -4.242 1 98.94 107 PHE A N 1
ATOM 882 C CA . PHE A 1 107 ? -3.908 5.262 -4.891 1 98.94 107 PHE A CA 1
ATOM 883 C C . PHE A 1 107 ? -3.723 5.895 -6.262 1 98.94 107 PHE A C 1
ATOM 885 O O . PHE A 1 107 ? -2.604 6.254 -6.641 1 98.94 107 PHE A O 1
ATOM 892 N N . GLU A 1 108 ? -4.789 6.02 -6.98 1 98.62 108 GLU A N 1
ATOM 893 C CA . GLU A 1 108 ? -4.742 6.652 -8.297 1 98.62 108 GLU A CA 1
ATOM 894 C C . GLU A 1 108 ? -4.305 8.109 -8.195 1 98.62 108 GLU A C 1
ATOM 896 O O . GLU A 1 108 ? -3.51 8.586 -9.008 1 98.62 108 GLU A O 1
ATOM 901 N N . ALA A 1 109 ? -4.848 8.836 -7.258 1 98.81 109 ALA A N 1
ATOM 902 C CA . ALA A 1 109 ? -4.492 10.242 -7.066 1 98.81 109 ALA A CA 1
ATOM 903 C C . ALA A 1 109 ? -3.01 10.391 -6.723 1 98.81 109 ALA A C 1
ATOM 905 O O . ALA A 1 109 ? -2.359 11.344 -7.152 1 98.81 109 ALA A O 1
ATOM 906 N N . ILE A 1 110 ? -2.473 9.445 -5.941 1 98.94 110 ILE A N 1
ATOM 907 C CA . ILE A 1 110 ? -1.052 9.469 -5.617 1 98.94 110 ILE A CA 1
ATOM 908 C C . ILE A 1 110 ? -0.228 9.281 -6.887 1 98.94 110 ILE A C 1
ATOM 910 O O . ILE A 1 110 ? 0.772 9.977 -7.094 1 98.94 110 ILE A O 1
ATOM 914 N N . HIS A 1 111 ? -0.638 8.336 -7.723 1 98.38 111 HIS A N 1
ATOM 915 C CA . HIS A 1 111 ? 0.047 8.125 -8.992 1 98.38 111 HIS A CA 1
ATOM 916 C C . HIS A 1 111 ? 0.024 9.391 -9.844 1 98.38 111 HIS A C 1
ATOM 918 O O . HIS A 1 111 ? 1.052 9.789 -10.398 1 98.38 111 HIS A O 1
ATOM 924 N N . THR A 1 112 ? -1.136 9.945 -10 1 98.56 112 THR A N 1
ATOM 925 C CA . THR A 1 112 ? -1.276 11.164 -10.797 1 98.56 112 THR A CA 1
ATOM 926 C C . THR A 1 112 ? -0.391 12.281 -10.234 1 98.56 112 THR A C 1
ATOM 928 O O . THR A 1 112 ? 0.271 12.992 -10.992 1 98.56 112 THR A O 1
ATOM 931 N N . PHE A 1 113 ? -0.388 12.406 -8.945 1 98.81 113 PHE A N 1
ATOM 932 C CA . PHE A 1 113 ? 0.445 13.414 -8.305 1 98.81 113 PHE A CA 1
ATOM 933 C C . PHE A 1 113 ? 1.921 13.156 -8.578 1 98.81 113 PHE A C 1
ATOM 935 O O . PHE A 1 113 ? 2.672 14.086 -8.883 1 98.81 113 PHE A O 1
ATOM 942 N N . ARG A 1 114 ? 2.373 11.922 -8.477 1 98.38 114 ARG A N 1
ATOM 943 C CA . ARG A 1 114 ? 3.756 11.562 -8.773 1 98.38 114 ARG A CA 1
ATOM 944 C C . ARG A 1 114 ? 4.137 11.969 -10.195 1 98.38 114 ARG A C 1
ATOM 946 O O . ARG A 1 114 ? 5.254 12.438 -10.43 1 98.38 114 ARG A O 1
ATOM 953 N N . MET A 1 115 ? 3.234 11.812 -11.109 1 97.81 115 MET A N 1
ATOM 954 C CA . MET A 1 115 ? 3.516 12.078 -12.516 1 97.81 115 MET A CA 1
ATOM 955 C C . MET A 1 115 ? 3.57 13.578 -12.789 1 97.81 115 MET A C 1
ATOM 957 O O . MET A 1 115 ? 4.402 14.047 -13.57 1 97.81 115 MET A O 1
ATOM 961 N N . LYS A 1 116 ? 2.768 14.344 -12.148 1 98.38 116 LYS A N 1
ATOM 962 C CA . LYS A 1 116 ? 2.605 15.75 -12.508 1 98.38 116 LYS A CA 1
ATOM 963 C C . LYS A 1 116 ? 3.395 16.656 -11.562 1 98.38 116 LYS A C 1
ATOM 965 O O . LYS A 1 116 ? 3.939 17.672 -11.984 1 98.38 116 LYS A O 1
ATOM 970 N N . LEU A 1 117 ? 3.383 16.328 -10.305 1 98 117 LEU A N 1
ATOM 971 C CA . LEU A 1 117 ? 4.031 17.094 -9.25 1 98 117 LEU A CA 1
ATOM 972 C C . LEU A 1 117 ? 3.668 18.578 -9.336 1 98 117 LEU A C 1
ATOM 974 O O . LEU A 1 117 ? 4.547 19.438 -9.289 1 98 117 LEU A O 1
ATOM 978 N N . ASP A 1 118 ? 2.428 18.844 -9.477 1 98.19 118 ASP A N 1
ATOM 979 C CA . ASP A 1 118 ? 1.972 20.234 -9.523 1 98.19 118 ASP A CA 1
ATOM 980 C C . ASP A 1 118 ? 0.838 20.469 -8.523 1 98.19 118 ASP A C 1
ATOM 982 O O . ASP A 1 118 ? 0.371 19.531 -7.875 1 98.19 118 ASP A O 1
ATOM 986 N N . ALA A 1 119 ? 0.437 21.719 -8.391 1 97.56 119 ALA A N 1
ATOM 987 C CA . ALA A 1 119 ? -0.515 22.125 -7.359 1 97.56 119 ALA A CA 1
ATOM 988 C C . ALA A 1 119 ? -1.887 21.5 -7.602 1 97.56 119 ALA A C 1
ATOM 990 O O . ALA A 1 119 ? -2.582 21.141 -6.652 1 97.56 119 ALA A O 1
ATOM 991 N N . GLU A 1 120 ? -2.309 21.438 -8.82 1 98 120 GLU A N 1
ATOM 992 C CA . GLU A 1 120 ? -3.613 20.875 -9.148 1 98 120 GLU A CA 1
ATOM 993 C C . GLU A 1 120 ? -3.705 19.406 -8.719 1 98 120 GLU A C 1
ATOM 995 O O . GLU A 1 120 ? -4.684 19 -8.086 1 98 120 GLU A O 1
ATOM 1000 N N . ALA A 1 121 ? -2.709 18.625 -9.102 1 98.5 121 ALA A N 1
ATOM 1001 C CA . ALA A 1 121 ? -2.68 17.219 -8.711 1 98.5 121 ALA A CA 1
ATOM 1002 C C . ALA A 1 121 ? -2.6 17.078 -7.195 1 98.5 121 ALA A C 1
ATOM 1004 O O . ALA A 1 121 ? -3.188 16.156 -6.629 1 98.5 121 ALA A O 1
ATOM 1005 N N . TYR A 1 122 ? -1.861 17.969 -6.535 1 98.56 122 TYR A N 1
ATOM 1006 C CA . TYR A 1 122 ? -1.77 17.922 -5.078 1 98.56 122 TYR A CA 1
ATOM 1007 C C . TYR A 1 122 ? -3.127 18.203 -4.441 1 98.56 122 TYR A C 1
ATOM 1009 O O . TYR A 1 122 ? -3.539 17.5 -3.516 1 98.56 122 TYR A O 1
ATOM 1017 N N . ASN A 1 123 ? -3.807 19.188 -4.93 1 98.12 123 ASN A N 1
ATOM 1018 C CA . ASN A 1 123 ? -5.129 19.516 -4.41 1 98.12 123 ASN A CA 1
ATOM 1019 C C . ASN A 1 123 ? -6.113 18.375 -4.598 1 98.12 123 ASN A C 1
ATOM 1021 O O . ASN A 1 123 ? -6.949 18.109 -3.727 1 98.12 123 ASN A O 1
ATOM 1025 N N . GLU A 1 124 ? -6.035 17.75 -5.723 1 98.38 124 GLU A N 1
ATOM 1026 C CA . GLU A 1 124 ? -6.887 16.594 -5.969 1 98.38 124 GLU A CA 1
ATOM 1027 C C . GLU A 1 124 ? -6.57 15.453 -5 1 98.38 124 GLU A C 1
ATOM 1029 O O . GLU A 1 124 ? -7.477 14.766 -4.52 1 98.38 124 GLU A O 1
ATOM 1034 N N . LEU A 1 125 ? -5.309 15.227 -4.766 1 98.75 125 LEU A N 1
ATOM 1035 C CA . LEU A 1 125 ? -4.902 14.211 -3.799 1 98.75 125 LEU A CA 1
ATOM 1036 C C . LEU A 1 125 ? -5.484 14.508 -2.42 1 98.75 125 LEU A C 1
ATOM 1038 O O . LEU A 1 125 ? -6.043 13.617 -1.773 1 98.75 125 LEU A O 1
ATOM 1042 N N . VAL A 1 126 ? -5.391 15.734 -1.956 1 98.62 126 VAL A N 1
ATOM 1043 C CA . VAL A 1 126 ? -5.93 16.141 -0.661 1 98.62 126 VAL A CA 1
ATOM 1044 C C . VAL A 1 126 ? -7.441 15.93 -0.642 1 98.62 126 VAL A C 1
ATOM 1046 O O . VAL A 1 126 ? -7.988 15.406 0.334 1 98.62 126 VAL A O 1
ATOM 1049 N N . TYR A 1 127 ? -8.047 16.266 -1.704 1 98.5 127 TYR A N 1
ATOM 1050 C CA . TYR A 1 127 ? -9.5 16.141 -1.798 1 98.5 127 TYR A CA 1
ATOM 1051 C C . TYR A 1 127 ? -9.93 14.672 -1.716 1 98.5 127 TYR A C 1
ATOM 1053 O O . TYR A 1 127 ? -10.828 14.328 -0.951 1 98.5 127 TYR A O 1
ATOM 1061 N N . VAL A 1 128 ? -9.359 13.844 -2.49 1 98.75 128 VAL A N 1
ATOM 1062 C CA . VAL A 1 128 ? -9.711 12.43 -2.537 1 98.75 128 VAL A CA 1
ATOM 1063 C C . VAL A 1 128 ? -9.398 11.773 -1.195 1 98.75 128 VAL A C 1
ATOM 1065 O O . VAL A 1 128 ? -10.125 10.875 -0.753 1 98.75 128 VAL A O 1
ATOM 1068 N N . TYR A 1 129 ? -8.312 12.219 -0.555 1 98.88 129 TYR A N 1
ATOM 1069 C CA . TYR A 1 129 ? -7.973 11.68 0.76 1 98.88 129 TYR A CA 1
ATOM 1070 C C . TYR A 1 129 ? -9 12.109 1.802 1 98.88 129 TYR A C 1
ATOM 1072 O O . TYR A 1 129 ? -9.359 11.336 2.686 1 98.88 129 TYR A O 1
ATOM 1080 N N . ALA A 1 130 ? -9.438 13.359 1.729 1 98.69 130 ALA A N 1
ATOM 1081 C CA . ALA A 1 130 ? -10.508 13.828 2.607 1 98.69 130 ALA A CA 1
ATOM 1082 C C . ALA A 1 130 ? -11.781 13.023 2.391 1 98.69 130 ALA A C 1
ATOM 1084 O O . ALA A 1 130 ? -12.5 12.719 3.346 1 98.69 130 ALA A O 1
ATOM 1085 N N . LYS A 1 131 ? -12.109 12.711 1.161 1 98.81 131 LYS A N 1
ATOM 1086 C CA . LYS A 1 131 ? -13.258 11.867 0.867 1 98.81 131 LYS A CA 1
ATOM 1087 C C . LYS A 1 131 ? -13.133 10.508 1.553 1 98.81 131 LYS A C 1
ATOM 1089 O O . LYS A 1 131 ? -14.133 9.938 1.998 1 98.81 131 LYS A O 1
ATOM 1094 N N . LEU A 1 132 ? -11.922 10 1.582 1 98.94 132 LEU A N 1
ATOM 1095 C CA . LEU A 1 132 ? -11.695 8.75 2.301 1 98.94 132 LEU A CA 1
ATOM 1096 C C . LEU A 1 132 ? -12.008 8.914 3.785 1 98.94 132 LEU A C 1
ATOM 1098 O O . LEU A 1 132 ? -12.617 8.031 4.398 1 98.94 132 LEU A O 1
ATOM 1102 N N . GLY A 1 133 ? -11.5 10.023 4.371 1 98.75 133 GLY A N 1
ATOM 1103 C CA . GLY A 1 133 ? -11.875 10.305 5.75 1 98.75 133 GLY A CA 1
ATOM 1104 C C . GLY A 1 133 ? -13.375 10.328 5.969 1 98.75 133 GLY A C 1
ATOM 1105 O O . GLY A 1 133 ? -13.875 9.789 6.961 1 98.75 133 GLY A O 1
ATOM 1106 N N . HIS A 1 134 ? -14.086 10.945 5.078 1 98.69 134 HIS A N 1
ATOM 1107 C CA . HIS A 1 134 ? -15.539 10.984 5.141 1 98.69 134 HIS A CA 1
ATOM 1108 C C . HIS A 1 134 ? -16.141 9.578 5.062 1 98.69 134 HIS A C 1
ATOM 1110 O O . HIS A 1 134 ? -17.031 9.234 5.836 1 98.69 134 HIS A O 1
ATOM 1116 N N . ALA A 1 135 ? -15.664 8.758 4.129 1 98.75 135 ALA A N 1
ATOM 1117 C CA . ALA A 1 135 ? -16.141 7.379 3.986 1 98.75 135 ALA A CA 1
ATOM 1118 C C . ALA A 1 135 ? -15.914 6.586 5.27 1 98.75 135 ALA A C 1
ATOM 1120 O O . ALA A 1 135 ? -16.703 5.691 5.598 1 98.75 135 ALA A O 1
ATOM 1121 N N . LEU A 1 136 ? -14.852 6.941 5.988 1 98.75 136 LEU A N 1
ATOM 1122 C CA . LEU A 1 136 ? -14.492 6.262 7.227 1 98.75 136 LEU A CA 1
ATOM 1123 C C . LEU A 1 136 ? -15.227 6.879 8.414 1 98.75 136 LEU A C 1
ATOM 1125 O O . LEU A 1 136 ? -15.062 6.43 9.555 1 98.75 136 LEU A O 1
ATOM 1129 N N . GLN A 1 137 ? -15.961 7.953 8.172 1 98 137 GLN A N 1
ATOM 1130 C CA . GLN A 1 137 ? -16.828 8.617 9.148 1 98 137 GLN A CA 1
ATOM 1131 C C . GLN A 1 137 ? -16 9.336 10.211 1 98 137 GLN A C 1
ATOM 1133 O O . GLN A 1 137 ? -16.359 9.328 11.391 1 98 137 GLN A O 1
ATOM 1138 N N . PHE A 1 138 ? -14.93 9.883 9.758 1 98.12 138 PHE A N 1
ATOM 1139 C CA . PHE A 1 138 ? -14.141 10.719 10.648 1 98.12 138 PHE A CA 1
ATOM 1140 C C . PHE A 1 138 ? -14.508 12.188 10.477 1 98.12 138 PHE A C 1
ATOM 1142 O O . PHE A 1 138 ? -14.719 12.656 9.359 1 98.12 138 PHE A O 1
ATOM 1149 N N . THR A 1 139 ? -14.578 12.898 11.547 1 96.5 139 THR A N 1
ATOM 1150 C CA . THR A 1 139 ? -14.773 14.344 11.484 1 96.5 139 THR A CA 1
ATOM 1151 C C . THR A 1 139 ? -13.438 15.07 11.383 1 96.5 139 THR A C 1
ATOM 1153 O O . THR A 1 139 ? -12.391 14.508 11.72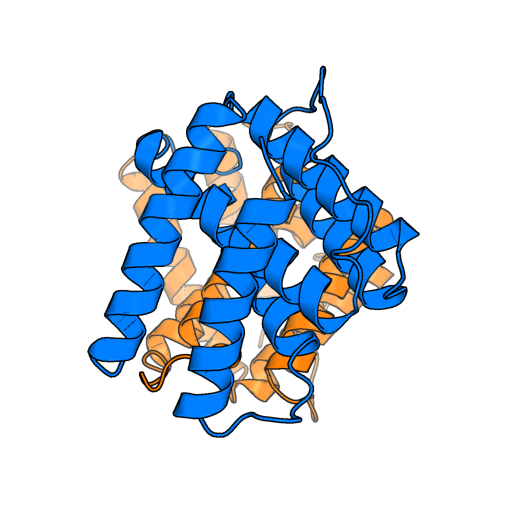7 1 96.5 139 THR A O 1
ATOM 1156 N N . ALA A 1 140 ? -13.516 16.281 10.977 1 95.62 140 ALA A N 1
ATOM 1157 C CA . ALA A 1 140 ? -12.312 17.109 10.891 1 95.62 140 ALA A CA 1
ATOM 1158 C C . ALA A 1 140 ? -11.656 17.266 12.258 1 95.62 140 ALA A C 1
ATOM 1160 O O . ALA A 1 140 ? -10.43 17.266 12.367 1 95.62 140 ALA A O 1
ATOM 1161 N N . GLU A 1 141 ? -12.445 17.375 13.25 1 96.06 141 GLU A N 1
ATOM 1162 C CA . GLU A 1 141 ? -11.945 17.547 14.609 1 96.06 141 GLU A CA 1
ATOM 1163 C C . GLU A 1 141 ? -11.219 16.281 15.078 1 96.06 141 GLU A C 1
ATOM 1165 O O . GLU A 1 141 ? -10.164 16.375 15.711 1 96.06 141 GLU A O 1
ATOM 1170 N N . GLN A 1 142 ? -11.789 15.156 14.828 1 97.69 142 GLN A N 1
ATOM 1171 C CA . GLN A 1 142 ? -11.156 13.891 15.18 1 97.69 142 GLN A CA 1
ATOM 1172 C C . GLN A 1 142 ? -9.805 13.742 14.484 1 97.69 142 GLN A C 1
ATOM 1174 O O . GLN A 1 142 ? -8.82 13.328 15.102 1 97.69 142 GLN A O 1
ATOM 1179 N N . ILE A 1 143 ? -9.766 14.055 13.211 1 98.25 143 ILE A N 1
ATOM 1180 C CA . ILE A 1 143 ? -8.555 13.945 12.414 1 98.25 143 ILE A CA 1
ATOM 1181 C C . ILE A 1 143 ? -7.477 14.875 12.969 1 98.25 143 ILE A C 1
ATOM 1183 O O . ILE A 1 143 ? -6.332 14.469 13.156 1 98.25 143 ILE A O 1
ATOM 1187 N N . GLU A 1 144 ? -7.875 16.078 13.258 1 97.62 144 GLU A N 1
ATOM 1188 C CA . GLU A 1 144 ? -6.934 17.062 13.789 1 97.62 144 GLU A CA 1
ATOM 1189 C C . GLU A 1 144 ? -6.352 16.609 15.117 1 97.62 144 GLU A C 1
ATOM 1191 O O . GLU A 1 144 ? -5.137 16.656 15.328 1 97.62 144 GLU A O 1
ATOM 1196 N N . ARG A 1 145 ? -7.156 16.188 15.992 1 97.69 145 ARG A N 1
ATOM 1197 C CA . ARG A 1 145 ? -6.703 15.719 17.297 1 97.69 145 ARG A CA 1
ATOM 1198 C C . ARG A 1 145 ? -5.773 14.516 17.156 1 97.69 145 ARG A C 1
ATOM 1200 O O . ARG A 1 145 ? -4.746 14.438 17.844 1 97.69 145 ARG A O 1
ATOM 1207 N N . ALA A 1 146 ? -6.184 13.602 16.328 1 98.31 146 ALA A N 1
ATOM 1208 C CA . ALA A 1 146 ? -5.359 12.414 16.109 1 98.31 146 ALA A CA 1
ATOM 1209 C C . ALA A 1 146 ? -4.016 12.781 15.492 1 98.31 146 ALA A C 1
ATOM 1211 O O . ALA A 1 146 ? -2.988 12.188 15.828 1 98.31 146 ALA A O 1
ATOM 1212 N N . TYR A 1 147 ? -4.043 13.75 14.594 1 98.56 147 TYR A N 1
ATOM 1213 C CA . TYR A 1 147 ? -2.791 14.188 13.984 1 98.56 147 TYR A CA 1
ATOM 1214 C C . TYR A 1 147 ? -1.85 14.781 15.023 1 98.56 147 TYR A C 1
ATOM 1216 O O . TYR A 1 147 ? -0.653 14.484 15.023 1 98.56 147 TYR A O 1
ATOM 1224 N N . VAL A 1 148 ? -2.355 15.641 15.852 1 97.75 148 VAL A N 1
ATOM 1225 C CA . VAL A 1 148 ? -1.55 16.281 16.891 1 97.75 148 VAL A CA 1
ATOM 1226 C C . VAL A 1 148 ? -0.93 15.219 17.781 1 97.75 148 VAL A C 1
ATOM 1228 O O . VAL A 1 148 ? 0.266 15.266 18.078 1 97.75 148 VAL A O 1
ATOM 1231 N N . ALA A 1 149 ? -1.753 14.305 18.172 1 97.75 149 ALA A N 1
ATOM 1232 C CA . ALA A 1 149 ? -1.264 13.219 19.016 1 97.75 149 ALA A CA 1
ATOM 1233 C C . ALA A 1 149 ? -0.171 12.422 18.312 1 97.75 149 ALA A C 1
ATOM 1235 O O . ALA A 1 149 ? 0.856 12.094 18.906 1 97.75 149 ALA A O 1
ATOM 1236 N N . LYS A 1 150 ? -0.374 12.094 17.047 1 97.69 150 LYS A N 1
ATOM 1237 C CA . LYS A 1 150 ? 0.596 11.32 16.281 1 97.69 150 LYS A CA 1
ATOM 1238 C C . LYS A 1 150 ? 1.892 12.102 16.078 1 97.69 150 LYS A C 1
ATOM 1240 O O . LYS A 1 150 ? 2.98 11.523 16.125 1 97.69 150 LYS A O 1
ATOM 1245 N N . ASN A 1 151 ? 1.742 13.344 15.797 1 97.25 151 ASN A N 1
ATOM 1246 C CA . ASN A 1 151 ? 2.904 14.211 15.641 1 97.25 151 ASN A CA 1
ATOM 1247 C C . ASN A 1 151 ? 3.795 14.188 16.875 1 97.25 151 ASN A C 1
ATOM 1249 O O . ASN A 1 151 ? 5.023 14.148 16.766 1 97.25 151 ASN A O 1
ATOM 1253 N N . GLU A 1 152 ? 3.189 14.242 18.016 1 96.25 152 GLU A N 1
ATOM 1254 C CA . GLU A 1 152 ? 3.93 14.164 19.266 1 96.25 152 GLU A CA 1
ATOM 1255 C C . GLU A 1 152 ? 4.672 12.836 19.391 1 96.25 152 GLU A C 1
ATOM 1257 O O . GLU A 1 152 ? 5.84 12.805 19.781 1 96.25 152 GLU A O 1
ATOM 1262 N N . VAL A 1 153 ? 4.027 11.812 19.062 1 95.56 153 VAL A N 1
ATOM 1263 C CA . VAL A 1 153 ? 4.637 10.484 19.094 1 95.56 153 VAL A CA 1
ATOM 1264 C C . VAL A 1 153 ? 5.832 10.438 18.141 1 95.56 153 VAL A C 1
ATOM 1266 O O . VAL A 1 153 ? 6.879 9.875 18.469 1 95.56 153 VAL A O 1
ATOM 1269 N N . ASN A 1 154 ? 5.68 10.992 16.922 1 94.81 154 ASN A N 1
ATOM 1270 C CA . ASN A 1 154 ? 6.746 10.992 15.93 1 94.81 154 ASN A CA 1
ATOM 1271 C C . ASN A 1 154 ? 7.949 11.805 16.406 1 94.81 154 ASN A C 1
ATOM 1273 O O . ASN A 1 154 ? 9.094 11.43 16.141 1 94.81 154 ASN A O 1
ATOM 1277 N N . HIS A 1 155 ? 7.727 12.875 17.125 1 94.62 155 HIS A N 1
ATOM 1278 C CA . HIS A 1 155 ? 8.812 13.633 17.734 1 94.62 155 HIS A CA 1
ATOM 1279 C C . HIS A 1 155 ? 9.555 12.805 18.781 1 94.62 155 HIS A C 1
ATOM 1281 O O . HIS A 1 155 ? 10.781 12.805 18.828 1 94.62 155 HIS A O 1
ATOM 1287 N N . GLU A 1 156 ? 8.75 12.172 19.578 1 94.19 156 GLU A N 1
ATOM 1288 C CA . GLU A 1 156 ? 9.328 11.328 20.625 1 94.19 156 GLU A CA 1
ATOM 1289 C C . GLU A 1 156 ? 10.18 10.219 20.016 1 94.19 156 GLU A C 1
ATOM 1291 O O . GLU A 1 156 ? 11.227 9.859 20.562 1 94.19 156 GLU A O 1
ATOM 1296 N N . ARG A 1 157 ? 9.734 9.625 18.938 1 92.38 157 ARG A N 1
ATOM 1297 C CA . ARG A 1 157 ? 10.492 8.586 18.25 1 92.38 157 ARG A CA 1
ATOM 1298 C C . ARG A 1 157 ? 11.867 9.094 17.828 1 92.38 157 ARG A C 1
ATOM 1300 O O . ARG A 1 157 ? 12.852 8.359 17.891 1 92.38 157 ARG A O 1
ATOM 1307 N N . GLN A 1 158 ? 11.961 10.32 17.391 1 91.06 158 GLN A N 1
ATOM 1308 C CA . GLN A 1 158 ? 13.227 10.898 16.984 1 91.06 158 GLN A CA 1
ATOM 1309 C C . GLN A 1 158 ? 14.148 11.125 18.172 1 91.06 158 GLN A C 1
ATOM 1311 O O . GLN A 1 158 ? 15.375 11.094 18.031 1 91.06 158 GLN A O 1
ATOM 1316 N N . SER A 1 159 ? 13.547 11.305 19.344 1 88.44 159 SER A N 1
ATOM 1317 C CA . SER A 1 159 ? 14.328 11.508 20.562 1 88.44 159 SER A CA 1
ATOM 1318 C C . SER A 1 159 ? 14.945 10.203 21.047 1 88.44 159 SER A C 1
ATOM 1320 O O . SER A 1 159 ? 15.961 10.211 21.75 1 88.44 159 SER A O 1
ATOM 1322 N N . HIS A 1 160 ? 14.336 9.125 20.703 1 83.25 160 HIS A N 1
ATOM 1323 C CA . HIS A 1 160 ? 14.828 7.832 21.172 1 83.25 160 HIS A CA 1
ATOM 1324 C C . HIS A 1 160 ? 15.562 7.086 20.062 1 83.25 160 HIS A C 1
ATOM 1326 O O . HIS A 1 160 ? 15.867 5.898 20.203 1 83.25 160 HIS A O 1
ATOM 1332 N N . ASN A 1 161 ? 16.062 7.633 19.281 1 65.75 161 ASN A N 1
ATOM 1333 C CA . ASN A 1 161 ? 16.891 7.125 18.203 1 65.75 161 ASN A CA 1
ATOM 1334 C C . ASN A 1 161 ? 16.172 6.043 17.406 1 65.75 161 ASN A C 1
ATOM 1336 O O . ASN A 1 161 ? 16.672 4.934 17.25 1 65.75 161 ASN A O 1
ATOM 1340 N N . TYR A 1 162 ? 14.977 6.234 17.031 1 60.25 162 TYR A N 1
ATOM 1341 C CA . TYR A 1 162 ? 14.305 5.246 16.188 1 60.25 162 TYR A CA 1
ATOM 1342 C C . TYR A 1 162 ? 14.812 5.297 14.758 1 60.25 162 TYR A C 1
ATOM 1344 O O . TYR A 1 162 ? 15.195 6.363 14.266 1 60.25 162 TYR A O 1
ATOM 1352 N N . MET B 1 1 ? 10.938 -20.812 -13.031 1 89.44 1 MET B N 1
ATOM 1353 C CA . MET B 1 1 ? 9.711 -21.016 -12.266 1 89.44 1 MET B CA 1
ATOM 1354 C C . MET B 1 1 ? 8.555 -21.406 -13.172 1 89.44 1 MET B C 1
ATOM 1356 O O . MET B 1 1 ? 8.383 -20.828 -14.25 1 89.44 1 MET B O 1
ATOM 1360 N N . ASN B 1 2 ? 7.773 -22.438 -12.797 1 90.06 2 ASN B N 1
ATOM 1361 C CA . ASN B 1 2 ? 6.645 -22.906 -13.586 1 90.06 2 ASN B CA 1
ATOM 1362 C C . ASN B 1 2 ? 5.352 -22.188 -13.211 1 90.06 2 ASN B C 1
ATOM 1364 O O . ASN B 1 2 ? 4.648 -22.609 -12.289 1 90.06 2 ASN B O 1
ATOM 1368 N N . LEU B 1 3 ? 4.945 -21.203 -13.984 1 94.88 3 LEU B N 1
ATOM 1369 C CA . LEU B 1 3 ? 3.791 -20.375 -13.664 1 94.88 3 LEU B CA 1
ATOM 1370 C C . LEU B 1 3 ? 2.494 -21.156 -13.812 1 94.88 3 LEU B C 1
ATOM 1372 O O . LEU B 1 3 ? 1.518 -20.891 -13.109 1 94.88 3 LEU B O 1
ATOM 1376 N N . ARG B 1 4 ? 2.48 -22.094 -14.664 1 94.44 4 ARG B N 1
ATOM 1377 C CA . ARG B 1 4 ? 1.287 -22.906 -14.859 1 94.44 4 ARG B CA 1
ATOM 1378 C C . ARG B 1 4 ? 0.919 -23.656 -13.578 1 94.44 4 ARG B C 1
ATOM 1380 O O . ARG B 1 4 ? -0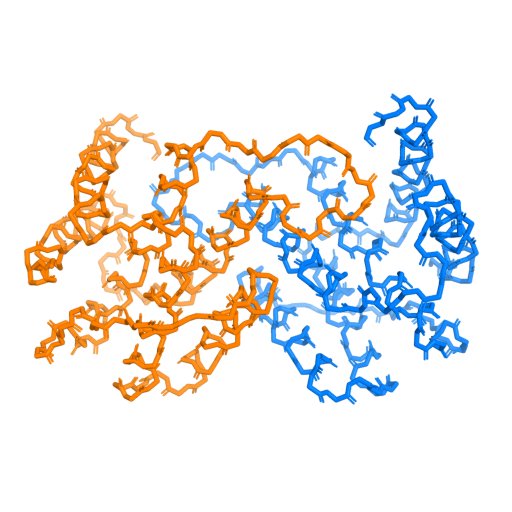.258 -23.75 -13.219 1 94.44 4 ARG B O 1
ATOM 1387 N N . THR B 1 5 ? 1.896 -24.203 -13.008 1 95.5 5 THR B N 1
ATOM 1388 C CA . THR B 1 5 ? 1.675 -24.891 -11.742 1 95.5 5 THR B CA 1
ATOM 1389 C C . THR B 1 5 ? 1.158 -23.938 -10.68 1 95.5 5 THR B C 1
ATOM 1391 O O . THR B 1 5 ? 0.232 -24.266 -9.938 1 95.5 5 THR B O 1
ATOM 1394 N N . LEU B 1 6 ? 1.756 -22.75 -10.609 1 97.94 6 LEU B N 1
ATOM 1395 C CA . LEU B 1 6 ? 1.33 -21.766 -9.625 1 97.94 6 LEU B CA 1
ATOM 1396 C C . LEU B 1 6 ? -0.102 -21.312 -9.891 1 97.94 6 LEU B C 1
ATOM 1398 O O . LEU B 1 6 ? -0.893 -21.156 -8.961 1 97.94 6 LEU B O 1
ATOM 1402 N N . PHE B 1 7 ? -0.471 -21.109 -11.133 1 98.44 7 PHE B N 1
ATOM 1403 C CA . PHE B 1 7 ? -1.835 -20.75 -11.5 1 98.44 7 PHE B CA 1
ATOM 1404 C C . PHE B 1 7 ? -2.816 -21.844 -11.078 1 98.44 7 PHE B C 1
ATOM 1406 O O . PHE B 1 7 ? -3.918 -21.547 -10.617 1 98.44 7 PHE B O 1
ATOM 1413 N N . SER B 1 8 ? -2.395 -23.078 -11.297 1 97.81 8 SER B N 1
ATOM 1414 C CA . SER B 1 8 ? -3.254 -24.203 -10.914 1 97.81 8 SER B CA 1
ATOM 1415 C C . SER B 1 8 ? -3.506 -24.203 -9.406 1 97.81 8 SER B C 1
ATOM 1417 O O . SER B 1 8 ? -4.641 -24.391 -8.961 1 97.81 8 SER B O 1
ATOM 1419 N N . MET B 1 9 ? -2.471 -24.016 -8.656 1 98 9 MET B N 1
ATOM 1420 C CA . MET B 1 9 ? -2.598 -23.953 -7.203 1 98 9 MET B CA 1
ATOM 1421 C C . MET B 1 9 ? -3.479 -22.781 -6.781 1 98 9 MET B C 1
ATOM 1423 O O . MET B 1 9 ? -4.34 -22.938 -5.914 1 98 9 MET B O 1
ATOM 1427 N N . GLN B 1 10 ? -3.254 -21.672 -7.391 1 98.38 10 GLN B N 1
ATOM 1428 C CA . GLN B 1 10 ? -4.035 -20.484 -7.051 1 98.38 10 GLN B CA 1
ATOM 1429 C C . GLN B 1 10 ? -5.504 -20.672 -7.41 1 98.38 10 GLN B C 1
ATOM 1431 O O . GLN B 1 10 ? -6.391 -20.219 -6.676 1 98.38 10 GLN B O 1
ATOM 1436 N N . ARG B 1 11 ? -5.801 -21.234 -8.516 1 98.12 11 ARG B N 1
ATOM 1437 C CA . ARG B 1 11 ? -7.172 -21.531 -8.93 1 98.12 11 ARG B CA 1
ATOM 1438 C C . ARG B 1 11 ? -7.902 -22.344 -7.871 1 98.12 11 ARG B C 1
ATOM 1440 O O . ARG B 1 11 ? -9.047 -22.047 -7.535 1 98.12 11 ARG B O 1
ATOM 1447 N N . GLN B 1 12 ? -7.219 -23.344 -7.445 1 98.06 12 GLN B N 1
ATOM 1448 C CA . GLN B 1 12 ? -7.816 -24.203 -6.422 1 98.06 12 GLN B CA 1
ATOM 1449 C C . GLN B 1 12 ? -8.156 -23.406 -5.168 1 98.06 12 GLN B C 1
ATOM 1451 O O . GLN B 1 12 ? -9.234 -23.562 -4.598 1 98.06 12 GLN B O 1
ATOM 1456 N N . LEU B 1 13 ? -7.25 -22.641 -4.738 1 97.75 13 LEU B N 1
ATOM 1457 C CA . LEU B 1 13 ? -7.477 -21.828 -3.551 1 97.75 13 LEU B CA 1
ATOM 1458 C C . LEU B 1 13 ? -8.609 -20.828 -3.785 1 97.75 13 LEU B C 1
ATOM 1460 O O . LEU B 1 13 ? -9.492 -20.672 -2.934 1 97.75 13 LEU B O 1
ATOM 1464 N N . ASP B 1 14 ? -8.562 -20.094 -4.941 1 97.62 14 ASP B N 1
ATOM 1465 C CA . ASP B 1 14 ? -9.594 -19.109 -5.262 1 97.62 14 ASP B CA 1
ATOM 1466 C C . ASP B 1 14 ? -10.977 -19.766 -5.285 1 97.62 14 ASP B C 1
ATOM 1468 O O . ASP B 1 14 ? -11.938 -19.219 -4.727 1 97.62 14 ASP B O 1
ATOM 1472 N N . GLU B 1 15 ? -11.086 -20.859 -5.91 1 96.88 15 GLU B N 1
ATOM 1473 C CA . GLU B 1 15 ? -12.359 -21.562 -6 1 96.88 15 GLU B CA 1
ATOM 1474 C C . GLU B 1 15 ? -12.859 -21.984 -4.621 1 96.88 15 GLU B C 1
ATOM 1476 O O . GLU B 1 15 ? -14.055 -21.891 -4.336 1 96.88 15 GLU B O 1
ATOM 1481 N N . ARG B 1 16 ? -11.953 -22.453 -3.869 1 96.19 16 ARG B N 1
ATOM 1482 C CA . ARG B 1 16 ? -12.32 -22.844 -2.51 1 96.19 16 ARG B CA 1
ATOM 1483 C C . ARG B 1 16 ? -12.875 -21.641 -1.734 1 96.19 16 ARG B C 1
ATOM 1485 O O . ARG B 1 16 ? -13.922 -21.75 -1.1 1 96.19 16 ARG B O 1
ATOM 1492 N N . ILE B 1 17 ? -12.211 -20.531 -1.768 1 96.12 17 ILE B N 1
ATOM 1493 C CA . ILE B 1 17 ? -12.633 -19.328 -1.067 1 96.12 17 ILE B CA 1
ATOM 1494 C C . ILE B 1 17 ? -14.008 -18.891 -1.575 1 96.12 17 ILE B C 1
ATOM 1496 O O . ILE B 1 17 ? -14.906 -18.609 -0.782 1 96.12 17 ILE B O 1
ATOM 1500 N N . GLU B 1 18 ? -14.141 -18.844 -2.859 1 96 18 GLU B N 1
ATOM 1501 C CA . GLU B 1 18 ? -15.406 -18.406 -3.449 1 96 18 GLU B CA 1
ATOM 1502 C C . GLU B 1 18 ? -16.562 -19.312 -3.035 1 96 18 GLU B C 1
ATOM 1504 O O . GLU B 1 18 ? -17.672 -18.844 -2.795 1 96 18 GLU B O 1
ATOM 1509 N N . THR B 1 19 ? -16.266 -20.578 -2.982 1 95.12 19 THR B N 1
ATOM 1510 C CA . THR B 1 19 ? -17.281 -21.547 -2.582 1 95.12 19 THR B CA 1
ATOM 1511 C C . THR B 1 19 ? -17.609 -21.406 -1.099 1 95.12 19 THR B C 1
ATOM 1513 O O . THR B 1 19 ? -18.781 -21.281 -0.727 1 95.12 19 THR B O 1
ATOM 1516 N N . GLU B 1 20 ? -16.641 -21.375 -0.308 1 93.06 20 GLU B N 1
ATOM 1517 C CA . GLU B 1 20 ? -16.828 -21.344 1.138 1 93.06 20 GLU B CA 1
ATOM 1518 C C . GLU B 1 20 ? -17.469 -20.016 1.572 1 93.06 20 GLU B C 1
ATOM 1520 O O . GLU B 1 20 ? -18.219 -19.969 2.555 1 93.06 20 GLU B O 1
ATOM 1525 N N . ARG B 1 21 ? -17.234 -18.984 0.859 1 93.12 21 ARG B N 1
ATOM 1526 C CA . ARG B 1 21 ? -17.703 -17.656 1.253 1 93.12 21 ARG B CA 1
ATOM 1527 C C . ARG B 1 21 ? -18.969 -17.266 0.472 1 93.12 21 ARG B C 1
ATOM 1529 O O . ARG B 1 21 ? -19.5 -16.172 0.655 1 93.12 21 ARG B O 1
ATOM 1536 N N . GLY B 1 22 ? -19.375 -18.125 -0.421 1 93.62 22 GLY B N 1
ATOM 1537 C CA . GLY B 1 22 ? -20.578 -17.859 -1.202 1 93.62 22 GLY B CA 1
ATOM 1538 C C . GLY B 1 22 ? -20.406 -16.719 -2.18 1 93.62 22 GLY B C 1
ATOM 1539 O O . GLY B 1 22 ? -21.297 -15.859 -2.309 1 93.62 22 GLY B O 1
ATOM 1540 N N . LE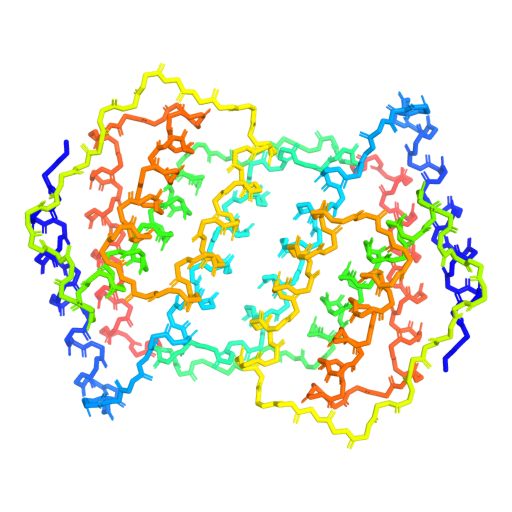U B 1 23 ? -19.281 -16.656 -2.754 1 94.25 23 LEU B N 1
ATOM 1541 C CA . LEU B 1 23 ? -18.938 -15.531 -3.625 1 94.25 23 LEU B CA 1
ATOM 1542 C C . LEU B 1 23 ? -18.922 -15.961 -5.086 1 94.25 23 LEU B C 1
ATOM 1544 O O . LEU B 1 23 ? -18.391 -15.25 -5.945 1 94.25 23 LEU B O 1
ATOM 1548 N N . ARG B 1 24 ? -19.453 -17.109 -5.375 1 89.75 24 ARG B N 1
ATOM 1549 C CA . ARG B 1 24 ? -19.469 -17.578 -6.754 1 89.75 24 ARG B CA 1
ATOM 1550 C C . ARG B 1 24 ? -20.188 -16.594 -7.668 1 89.75 24 ARG B C 1
ATOM 1552 O O . ARG B 1 24 ? -21.281 -16.141 -7.348 1 89.75 24 A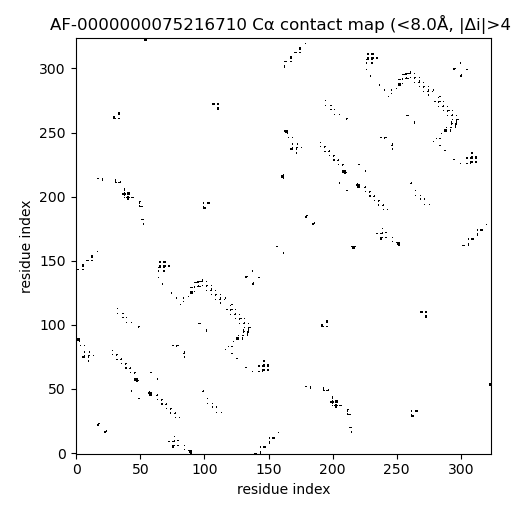RG B O 1
ATOM 1559 N N . GLY B 1 25 ? -19.516 -16.219 -8.703 1 88 25 GLY B N 1
ATOM 1560 C CA . GLY B 1 25 ? -20.109 -15.32 -9.672 1 88 25 GLY B CA 1
ATOM 1561 C C . GLY B 1 25 ? -19.891 -13.852 -9.344 1 88 25 GLY B C 1
ATOM 1562 O O . GLY B 1 25 ? -20.172 -12.977 -10.164 1 88 25 GLY B O 1
ATOM 1563 N N . GLU B 1 26 ? -19.422 -13.531 -8.203 1 92 26 GLU B N 1
ATOM 1564 C CA . GLU B 1 26 ? -19.141 -12.148 -7.828 1 92 26 GLU B CA 1
ATOM 1565 C C . GLU B 1 26 ? -17.875 -11.641 -8.5 1 92 26 GLU B C 1
ATOM 1567 O O . GLU B 1 26 ? -16.891 -12.383 -8.648 1 92 26 GLU B O 1
ATOM 1572 N N . ARG B 1 27 ? -17.938 -10.367 -8.922 1 94.38 27 ARG B N 1
ATOM 1573 C CA . ARG B 1 27 ? -16.75 -9.711 -9.453 1 94.38 27 ARG B CA 1
ATOM 1574 C C . ARG B 1 27 ? -15.836 -9.234 -8.328 1 94.38 27 ARG B C 1
ATOM 1576 O O . ARG B 1 27 ? -16.156 -8.273 -7.625 1 94.38 27 ARG B O 1
ATOM 1583 N N . LEU B 1 28 ? -14.695 -9.828 -8.25 1 97.31 28 LEU B N 1
ATOM 1584 C CA . LEU B 1 28 ? -13.805 -9.57 -7.117 1 97.31 28 LEU B CA 1
ATOM 1585 C C . LEU B 1 28 ? -12.57 -8.797 -7.555 1 97.31 28 LEU B C 1
ATOM 1587 O O . LEU B 1 28 ? -11.656 -8.578 -6.762 1 97.31 28 LEU B O 1
ATOM 1591 N N . VAL B 1 29 ? -12.562 -8.32 -8.773 1 98.25 29 VAL B N 1
ATOM 1592 C CA . VAL B 1 29 ? -11.367 -7.746 -9.391 1 98.25 29 VAL B CA 1
ATOM 1593 C C . VAL B 1 29 ? -10.922 -6.523 -8.594 1 98.25 29 VAL B C 1
ATOM 1595 O O . VAL B 1 29 ? -9.742 -6.41 -8.227 1 98.25 29 VAL B O 1
ATOM 1598 N N . GLU B 1 30 ? -11.836 -5.609 -8.227 1 98.31 30 GLU B N 1
ATOM 1599 C CA . GLU B 1 30 ? -11.469 -4.387 -7.52 1 98.31 30 GLU B CA 1
ATOM 1600 C C . GLU B 1 30 ? -10.93 -4.699 -6.125 1 98.31 30 GLU B C 1
ATOM 1602 O O . GLU B 1 30 ? -9.977 -4.07 -5.668 1 98.31 30 GLU B O 1
ATOM 1607 N N . ARG B 1 31 ? -11.539 -5.629 -5.484 1 98.56 31 ARG B N 1
ATOM 1608 C CA . ARG B 1 31 ? -11.078 -6.02 -4.16 1 98.56 31 ARG B CA 1
ATOM 1609 C C . ARG B 1 31 ? -9.703 -6.676 -4.23 1 98.56 31 ARG B C 1
ATOM 1611 O O . ARG B 1 31 ? -8.836 -6.422 -3.389 1 98.56 31 ARG B O 1
ATOM 1618 N N . LYS B 1 32 ? -9.469 -7.48 -5.254 1 98.81 32 LYS B N 1
ATOM 1619 C CA . LYS B 1 32 ? -8.18 -8.133 -5.434 1 98.81 32 LYS B CA 1
ATOM 1620 C C . LYS B 1 32 ? -7.102 -7.125 -5.824 1 98.81 32 LYS B C 1
ATOM 1622 O O . LYS B 1 32 ? -5.938 -7.27 -5.441 1 98.81 32 LYS B O 1
ATOM 1627 N N . LEU B 1 33 ? -7.496 -6.125 -6.598 1 98.88 33 LEU B N 1
ATOM 1628 C CA . LEU B 1 33 ? -6.555 -5.062 -6.918 1 98.88 33 LEU B CA 1
ATOM 1629 C C . LEU B 1 33 ? -6.137 -4.305 -5.66 1 98.88 33 LEU B C 1
ATOM 1631 O O . LEU B 1 33 ? -4.953 -4.031 -5.457 1 98.88 33 LEU B O 1
ATOM 1635 N N . LEU B 1 34 ? -7.086 -3.973 -4.824 1 98.94 34 LEU B N 1
ATOM 1636 C CA . LEU B 1 34 ? -6.75 -3.303 -3.57 1 98.94 34 LEU B CA 1
ATOM 1637 C C . LEU B 1 34 ? -5.883 -4.199 -2.691 1 98.94 34 LEU B C 1
ATOM 1639 O O . LEU B 1 34 ? -4.926 -3.73 -2.072 1 98.94 34 LEU B O 1
ATOM 1643 N N . ALA B 1 35 ? -6.211 -5.488 -2.68 1 98.88 35 ALA B N 1
ATOM 1644 C CA . ALA B 1 35 ? -5.398 -6.441 -1.928 1 98.88 35 ALA B CA 1
ATOM 1645 C C . ALA B 1 35 ? -3.955 -6.438 -2.418 1 98.88 35 ALA B C 1
ATOM 1647 O O . ALA B 1 35 ? -3.02 -6.445 -1.614 1 98.88 35 ALA B O 1
ATOM 1648 N N . LEU B 1 36 ? -3.799 -6.422 -3.68 1 98.94 36 LEU B N 1
ATOM 1649 C CA . LEU B 1 36 ? -2.461 -6.398 -4.262 1 98.94 36 LEU B CA 1
ATOM 1650 C C . LEU B 1 36 ? -1.711 -5.137 -3.848 1 98.94 36 LEU B C 1
ATOM 1652 O O . LEU B 1 36 ? -0.548 -5.207 -3.443 1 98.94 36 LEU B O 1
ATOM 1656 N N . LEU B 1 37 ? -2.363 -3.973 -3.938 1 98.94 37 LEU B N 1
ATOM 1657 C CA . LEU B 1 37 ? -1.758 -2.713 -3.518 1 98.94 37 LEU B CA 1
ATOM 1658 C C . LEU B 1 37 ? -1.334 -2.775 -2.055 1 98.94 37 LEU B C 1
ATOM 1660 O O . LEU B 1 37 ? -0.233 -2.344 -1.705 1 98.94 37 LEU B O 1
ATOM 1664 N N . VAL B 1 38 ? -2.172 -3.338 -1.22 1 98.94 38 VAL B N 1
ATOM 1665 C CA . VAL B 1 38 ? -1.897 -3.465 0.208 1 98.94 38 VAL B CA 1
ATOM 1666 C C . VAL B 1 38 ? -0.692 -4.379 0.424 1 98.94 38 VAL B C 1
ATOM 1668 O O . VAL B 1 38 ? 0.226 -4.035 1.174 1 98.94 38 VAL B O 1
ATOM 1671 N N . GLU B 1 39 ? -0.656 -5.496 -0.277 1 98.88 39 GLU B N 1
ATOM 1672 C CA . GLU B 1 39 ? 0.438 -6.445 -0.095 1 98.88 39 GLU B CA 1
ATOM 1673 C C . GLU B 1 39 ? 1.762 -5.859 -0.579 1 98.88 39 GLU B C 1
ATOM 1675 O O . GLU B 1 39 ? 2.814 -6.117 0.01 1 98.88 39 GLU B O 1
ATOM 1680 N N . VAL B 1 40 ? 1.73 -5.152 -1.678 1 98.94 40 VAL B N 1
ATOM 1681 C CA . VAL B 1 40 ? 2.943 -4.492 -2.152 1 98.94 40 VAL B CA 1
ATOM 1682 C C . VAL B 1 40 ? 3.42 -3.477 -1.118 1 98.94 40 VAL B C 1
ATOM 1684 O O . VAL B 1 40 ? 4.621 -3.348 -0.874 1 98.94 40 VAL B O 1
ATOM 1687 N N . GLY B 1 41 ? 2.496 -2.738 -0.521 1 98.88 41 GLY B N 1
ATOM 1688 C CA . GLY B 1 41 ? 2.846 -1.843 0.571 1 98.88 41 GLY B CA 1
ATOM 1689 C C . GLY B 1 41 ? 3.477 -2.559 1.751 1 98.88 41 GLY B C 1
ATOM 1690 O O . GLY B 1 41 ? 4.457 -2.076 2.324 1 98.88 41 GLY B O 1
ATOM 1691 N N . GLU B 1 42 ? 2.895 -3.672 2.113 1 98.81 42 GLU B N 1
ATOM 1692 C CA . GLU B 1 42 ? 3.459 -4.461 3.205 1 98.81 42 GLU B CA 1
ATOM 1693 C C . GLU B 1 42 ? 4.875 -4.926 2.875 1 98.81 42 GLU B C 1
ATOM 1695 O O . GLU B 1 42 ? 5.75 -4.922 3.742 1 98.81 42 GLU B O 1
ATOM 1700 N N . LEU B 1 43 ? 5.039 -5.355 1.688 1 98.94 43 LEU B N 1
ATOM 1701 C CA . LEU B 1 43 ? 6.363 -5.77 1.238 1 98.94 43 LEU B CA 1
ATOM 1702 C C . LEU B 1 43 ? 7.359 -4.621 1.354 1 98.94 43 LEU B C 1
ATOM 1704 O O . LEU B 1 43 ? 8.445 -4.785 1.917 1 98.94 43 LEU B O 1
ATOM 1708 N N . ALA B 1 44 ? 7.031 -3.457 0.839 1 98.94 44 ALA B N 1
ATOM 1709 C CA . ALA B 1 44 ? 7.898 -2.285 0.94 1 98.94 44 ALA B CA 1
ATOM 1710 C C . ALA B 1 44 ? 8.227 -1.97 2.396 1 98.94 44 ALA B C 1
ATOM 1712 O O . ALA B 1 44 ? 9.375 -1.68 2.732 1 98.94 44 ALA B O 1
ATOM 1713 N N . ASN B 1 45 ? 7.211 -2.076 3.254 1 98.81 45 ASN B N 1
ATOM 1714 C CA . ASN B 1 45 ? 7.395 -1.777 4.668 1 98.81 45 ASN B CA 1
ATOM 1715 C C . ASN B 1 45 ? 8.461 -2.672 5.297 1 98.81 45 ASN B C 1
ATOM 1717 O O . ASN B 1 45 ? 9.289 -2.203 6.082 1 98.81 45 ASN B O 1
ATOM 1721 N N . GLU B 1 46 ? 8.414 -3.916 4.926 1 98.75 46 GLU B N 1
ATOM 1722 C CA . GLU B 1 46 ? 9.352 -4.871 5.5 1 98.75 46 GLU B CA 1
ATOM 1723 C C . GLU B 1 46 ? 10.773 -4.598 5.02 1 98.75 46 GLU B C 1
ATOM 1725 O O . GLU B 1 46 ? 11.742 -4.914 5.715 1 98.75 46 GLU B O 1
ATOM 1730 N N . THR B 1 47 ? 10.953 -4.051 3.85 1 98.81 47 THR B N 1
ATOM 1731 C CA . THR B 1 47 ? 12.281 -3.734 3.336 1 98.81 47 THR B CA 1
ATOM 1732 C C . THR B 1 47 ? 12.836 -2.479 4.004 1 98.81 47 THR B C 1
ATOM 1734 O O . THR B 1 47 ? 14.047 -2.25 4 1 98.81 47 THR B O 1
ATOM 1737 N N . ARG B 1 48 ? 11.867 -1.587 4.453 1 98.38 48 ARG B N 1
ATOM 1738 C CA . ARG B 1 48 ? 12.188 -0.319 5.102 1 98.38 48 ARG B CA 1
ATOM 1739 C C . ARG B 1 48 ? 13.016 0.575 4.18 1 98.38 48 ARG B C 1
ATOM 1741 O O . ARG B 1 48 ? 13.672 1.511 4.641 1 98.38 48 ARG B O 1
ATOM 1748 N N . CYS B 1 49 ? 13.023 0.306 2.852 1 98.38 49 CYS B N 1
ATOM 1749 C CA . CYS B 1 49 ? 13.914 0.951 1.89 1 98.38 49 CYS B CA 1
ATOM 1750 C C . CYS B 1 49 ? 13.609 2.441 1.783 1 98.38 49 CYS B C 1
ATOM 1752 O O . CYS B 1 49 ? 14.453 3.219 1.33 1 98.38 49 CYS B O 1
ATOM 1754 N N . PHE B 1 50 ? 12.453 2.877 2.189 1 98.44 50 PHE B N 1
ATOM 1755 C CA . PHE B 1 50 ? 12.023 4.258 2.014 1 98.44 50 PHE B CA 1
ATOM 1756 C C . PHE B 1 50 ? 12.117 5.023 3.328 1 98.44 50 PHE B C 1
ATOM 1758 O O . PHE B 1 50 ? 11.883 6.234 3.365 1 98.44 50 PHE B O 1
ATOM 1765 N N . LYS B 1 51 ? 12.359 4.301 4.395 1 97.88 51 LYS B N 1
ATOM 1766 C CA . LYS B 1 51 ? 12.242 4.867 5.734 1 97.88 51 LYS B CA 1
ATOM 1767 C C . LYS B 1 51 ? 13.508 5.633 6.117 1 97.88 51 LYS B C 1
ATOM 1769 O O . LYS B 1 51 ? 14.203 5.262 7.066 1 97.88 51 LYS B O 1
ATOM 1774 N N . PHE B 1 52 ? 13.703 6.746 5.504 1 96.81 52 PHE B N 1
ATOM 1775 C CA . PHE B 1 52 ? 14.875 7.582 5.715 1 96.81 52 PHE B CA 1
ATOM 1776 C C . PHE B 1 52 ? 14.898 8.133 7.137 1 96.81 52 PHE B C 1
ATOM 1778 O O . PHE B 1 52 ? 15.945 8.57 7.621 1 96.81 52 PHE B O 1
ATOM 1785 N N . TRP B 1 53 ? 13.844 8.133 7.836 1 96.44 53 TRP B N 1
ATOM 1786 C CA . TRP B 1 53 ? 13.719 8.703 9.172 1 96.44 53 TRP B CA 1
ATOM 1787 C C . TRP B 1 53 ? 14.07 7.684 10.242 1 96.44 53 TRP B C 1
ATOM 1789 O O . TRP B 1 53 ? 14.086 8 11.438 1 96.44 53 TRP B O 1
ATOM 1799 N N . SER B 1 54 ? 14.281 6.449 9.867 1 94 54 SER B N 1
ATOM 1800 C CA . SER B 1 54 ? 14.508 5.359 10.812 1 94 54 SER B CA 1
ATOM 1801 C C . SER B 1 54 ? 15.82 4.641 10.508 1 94 54 SER B C 1
ATOM 1803 O O . SER B 1 54 ? 16.188 4.469 9.352 1 94 54 SER B O 1
ATOM 1805 N N . SER B 1 55 ? 16.5 4.176 11.539 1 92.06 55 SER B N 1
ATOM 1806 C CA . SER B 1 55 ? 17.766 3.443 11.383 1 92.06 55 SER B CA 1
ATOM 1807 C C . SER B 1 55 ? 17.547 1.947 11.594 1 92.06 55 SER B C 1
ATOM 1809 O O . SER B 1 55 ? 18.5 1.165 11.484 1 92.06 55 SER B O 1
ATOM 1811 N N . LYS B 1 56 ? 16.359 1.602 11.898 1 94.12 56 LYS B N 1
ATOM 1812 C CA . LYS B 1 56 ? 16.094 0.183 12.102 1 94.12 56 LYS B CA 1
ATOM 1813 C C . LYS B 1 56 ? 16.375 -0.623 10.836 1 94.12 56 LYS B C 1
ATOM 1815 O O . LYS B 1 56 ? 16.125 -0.152 9.727 1 94.12 56 LYS B O 1
ATOM 1820 N N . PRO B 1 57 ? 16.906 -1.812 11.07 1 96.69 57 PRO B N 1
ATOM 1821 C CA . PRO B 1 57 ? 17.188 -2.643 9.898 1 96.69 57 PRO B CA 1
ATOM 1822 C C . PRO B 1 57 ? 15.922 -3.219 9.266 1 96.69 57 PRO B C 1
ATOM 1824 O O . PRO B 1 57 ? 14.859 -3.223 9.891 1 96.69 57 PRO B O 1
ATOM 1827 N N . LYS B 1 58 ? 16.094 -3.623 7.98 1 98.12 58 LYS B N 1
ATOM 1828 C CA . LYS B 1 58 ? 14.992 -4.312 7.312 1 98.12 58 LYS B CA 1
ATOM 1829 C C . LYS B 1 58 ? 14.664 -5.629 8.016 1 98.12 58 LYS B C 1
ATOM 1831 O O . LYS B 1 58 ? 15.453 -6.121 8.82 1 98.12 58 LYS B O 1
ATOM 1836 N N . ALA B 1 59 ? 13.508 -6.184 7.66 1 98.62 59 ALA B N 1
ATOM 1837 C CA . ALA B 1 59 ? 13.109 -7.492 8.172 1 98.62 59 ALA B CA 1
ATOM 1838 C C . ALA B 1 59 ? 13.984 -8.602 7.594 1 98.62 59 ALA B C 1
ATOM 1840 O O . ALA B 1 59 ? 14.766 -8.359 6.668 1 98.62 59 ALA B O 1
ATOM 1841 N N . ALA B 1 60 ? 13.891 -9.797 8.203 1 98.31 60 ALA B N 1
ATOM 1842 C CA . ALA B 1 60 ? 14.594 -10.961 7.672 1 98.31 60 ALA B CA 1
ATOM 1843 C C . ALA B 1 60 ? 14.172 -11.25 6.234 1 98.31 60 ALA B C 1
ATOM 1845 O O . ALA B 1 60 ? 13.016 -11.031 5.859 1 98.31 60 ALA B O 1
ATOM 1846 N N . ASP B 1 61 ? 15.109 -11.766 5.457 1 98 61 ASP B N 1
ATOM 1847 C CA . ASP B 1 61 ? 14.844 -12.055 4.051 1 98 61 ASP B CA 1
ATOM 1848 C C . ASP B 1 61 ? 13.648 -13 3.904 1 98 61 ASP B C 1
ATOM 1850 O O . ASP B 1 61 ? 12.883 -12.898 2.945 1 98 61 ASP B O 1
ATOM 1854 N N . GLU B 1 62 ? 13.539 -13.898 4.816 1 98 62 GLU B N 1
ATOM 1855 C CA . GLU B 1 62 ? 12.422 -14.836 4.766 1 98 62 GLU B CA 1
ATOM 1856 C C . GLU B 1 62 ? 11.086 -14.117 4.895 1 98 62 GLU B C 1
ATOM 1858 O O . GLU B 1 62 ? 10.117 -14.461 4.215 1 98 62 GLU B O 1
ATOM 1863 N N . THR B 1 63 ? 11.016 -13.156 5.793 1 98.5 63 THR B N 1
ATOM 1864 C CA . THR B 1 63 ? 9.812 -12.359 5.973 1 98.5 63 THR B CA 1
ATOM 1865 C C . THR B 1 63 ? 9.5 -11.547 4.715 1 98.5 63 THR B C 1
ATOM 1867 O O . THR B 1 63 ? 8.352 -11.484 4.281 1 98.5 63 THR B O 1
ATOM 1870 N N . ILE B 1 64 ? 10.531 -10.984 4.141 1 98.88 64 ILE B N 1
ATOM 1871 C CA . ILE B 1 64 ? 10.367 -10.188 2.93 1 98.88 64 ILE B CA 1
ATOM 1872 C C . ILE B 1 64 ? 9.906 -11.078 1.783 1 98.88 64 ILE B C 1
ATOM 1874 O O . ILE B 1 64 ? 9.008 -10.711 1.021 1 98.88 64 ILE B O 1
ATOM 1878 N N . LEU B 1 65 ? 10.492 -12.25 1.664 1 98.81 65 LEU B N 1
ATOM 1879 C CA . LEU B 1 65 ? 10.109 -13.195 0.627 1 98.81 65 LEU B CA 1
ATOM 1880 C C . LEU B 1 65 ? 8.656 -13.625 0.801 1 98.81 65 LEU B C 1
ATOM 1882 O O . LEU B 1 65 ? 7.922 -13.773 -0.182 1 98.81 65 LEU B O 1
ATOM 1886 N N . GLU B 1 66 ? 8.188 -13.797 2.02 1 98.44 66 GLU B N 1
ATOM 1887 C CA . GLU B 1 66 ? 6.797 -14.148 2.293 1 98.44 66 GLU B CA 1
ATOM 1888 C C . GLU B 1 66 ? 5.848 -13.055 1.812 1 98.44 66 GLU B C 1
ATOM 1890 O O . GLU B 1 66 ? 4.812 -13.344 1.208 1 98.44 66 GLU B O 1
ATOM 1895 N N . GLU B 1 67 ? 6.211 -11.828 2.121 1 98.69 67 GLU B N 1
ATOM 1896 C CA . GLU B 1 67 ? 5.383 -10.711 1.666 1 98.69 67 GLU B CA 1
ATOM 1897 C C . GLU B 1 67 ? 5.391 -10.609 0.144 1 98.69 67 GLU B C 1
ATOM 1899 O O . GLU B 1 67 ? 4.387 -10.234 -0.463 1 98.69 67 GLU B O 1
ATOM 1904 N N . TYR B 1 68 ? 6.551 -10.891 -0.455 1 98.94 68 TYR B N 1
ATOM 1905 C CA . TYR B 1 68 ? 6.648 -10.883 -1.91 1 98.94 68 TYR B CA 1
ATOM 1906 C C . TYR B 1 68 ? 5.656 -11.859 -2.529 1 98.94 68 TYR B C 1
ATOM 1908 O O . TYR B 1 68 ? 4.957 -11.516 -3.486 1 98.94 68 TYR B O 1
ATOM 1916 N N . VAL B 1 69 ? 5.566 -12.984 -1.966 1 98.75 69 VAL B N 1
ATOM 1917 C CA . VAL B 1 69 ? 4.723 -14.023 -2.543 1 98.75 69 VAL B CA 1
ATOM 1918 C C . VAL B 1 69 ? 3.254 -13.695 -2.279 1 98.75 69 VAL B C 1
ATOM 1920 O O . VAL B 1 69 ? 2.379 -14.062 -3.07 1 98.75 69 VAL B O 1
ATOM 1923 N N . ASP B 1 70 ? 2.955 -12.977 -1.197 1 98.69 70 ASP B N 1
ATOM 1924 C CA . ASP B 1 70 ? 1.587 -12.516 -0.985 1 98.69 70 ASP B CA 1
ATOM 1925 C C . ASP B 1 70 ? 1.115 -11.648 -2.15 1 98.69 70 ASP B C 1
ATOM 1927 O O . ASP B 1 70 ? -0.041 -11.734 -2.57 1 98.69 70 ASP B O 1
ATOM 1931 N N . GLY B 1 71 ? 2.023 -10.789 -2.627 1 98.81 71 GLY B N 1
ATOM 1932 C CA . GLY B 1 71 ? 1.698 -10.023 -3.818 1 98.81 71 GLY B CA 1
ATOM 1933 C C . GLY B 1 71 ? 1.5 -10.891 -5.047 1 98.81 71 GLY B C 1
ATOM 1934 O O . GLY B 1 71 ? 0.551 -10.688 -5.809 1 98.81 71 GLY B O 1
ATOM 1935 N N . LEU B 1 72 ? 2.396 -11.836 -5.191 1 98.75 72 LEU B N 1
ATOM 1936 C CA . LEU B 1 72 ? 2.311 -12.742 -6.332 1 98.75 72 LEU B CA 1
ATOM 1937 C C . LEU B 1 72 ? 0.987 -13.5 -6.332 1 98.75 72 LEU B C 1
ATOM 1939 O O . LEU B 1 72 ? 0.383 -13.703 -7.387 1 98.75 72 LEU B O 1
ATOM 1943 N N . HIS B 1 73 ? 0.527 -13.859 -5.141 1 98.31 73 HIS B N 1
ATOM 1944 C CA . HIS B 1 73 ? -0.761 -14.523 -4.969 1 98.31 73 HIS B CA 1
ATOM 1945 C C . HIS B 1 73 ? -1.876 -13.742 -5.66 1 98.31 73 HIS B C 1
ATOM 1947 O O . HIS B 1 73 ? -2.654 -14.32 -6.43 1 98.31 73 HIS B O 1
ATOM 1953 N N . PHE B 1 74 ? -1.957 -12.5 -5.445 1 98.81 74 PHE B N 1
ATOM 1954 C CA . PHE B 1 74 ? -3.051 -11.695 -5.973 1 98.81 74 PHE B CA 1
ATOM 1955 C C . PHE B 1 74 ? -2.834 -11.391 -7.453 1 98.81 74 PHE B C 1
ATOM 1957 O O . PHE B 1 74 ? -3.795 -11.266 -8.211 1 98.81 74 PHE B O 1
ATOM 1964 N N . ILE B 1 75 ? -1.56 -11.305 -7.875 1 98.88 75 ILE B N 1
ATOM 1965 C CA . ILE B 1 75 ? -1.292 -11.164 -9.305 1 98.88 75 ILE B CA 1
ATOM 1966 C C . ILE B 1 75 ? -1.818 -12.383 -10.047 1 98.88 75 ILE B C 1
ATOM 1968 O O . ILE B 1 75 ? -2.502 -12.25 -11.07 1 98.88 75 ILE B O 1
ATOM 1972 N N . LEU B 1 76 ? -1.529 -13.578 -9.547 1 98.81 76 LEU B N 1
ATOM 1973 C CA . LEU B 1 76 ? -2.018 -14.812 -10.164 1 98.81 76 LEU B CA 1
ATOM 1974 C C . LEU B 1 76 ? -3.541 -14.867 -10.133 1 98.81 76 LEU B C 1
ATOM 1976 O O . LEU B 1 76 ? -4.176 -15.234 -11.125 1 98.81 76 LEU B O 1
ATOM 1980 N N . SER B 1 77 ? -4.152 -14.523 -9.008 1 98.56 77 SER B N 1
ATOM 1981 C CA . SER B 1 77 ? -5.605 -14.531 -8.867 1 98.56 77 SER B CA 1
ATOM 1982 C C . SER B 1 77 ? -6.266 -13.625 -9.898 1 98.56 77 SER B C 1
ATOM 1984 O O . SER B 1 77 ? -7.277 -13.992 -10.5 1 98.56 77 SER B O 1
ATOM 1986 N N . LEU B 1 78 ? -5.73 -12.469 -10.062 1 98.75 78 LEU B N 1
ATOM 1987 C CA . LEU B 1 78 ? -6.25 -11.523 -11.047 1 98.75 78 LEU B CA 1
ATOM 1988 C C . LEU B 1 78 ? -6.125 -12.094 -12.461 1 98.75 78 LEU B C 1
ATOM 1990 O O . LEU B 1 78 ? -7.02 -11.922 -13.289 1 98.75 78 LEU B O 1
ATOM 1994 N N . GLY B 1 79 ? -4.965 -12.727 -12.711 1 98.44 79 GLY B N 1
ATOM 1995 C CA . GLY B 1 79 ? -4.793 -13.398 -13.992 1 98.44 79 GLY B CA 1
ATOM 1996 C C . GLY B 1 79 ? -5.852 -14.445 -14.266 1 98.44 79 GLY B C 1
ATOM 1997 O O . GLY B 1 79 ? -6.324 -14.586 -15.391 1 98.44 79 GLY B O 1
ATOM 1998 N N . LEU B 1 80 ? -6.207 -15.203 -13.273 1 98 80 LEU B N 1
ATOM 1999 C CA . LEU B 1 80 ? -7.254 -16.203 -13.391 1 98 80 LEU B CA 1
ATOM 2000 C C . LEU B 1 80 ? -8.609 -15.562 -13.664 1 98 80 LEU B C 1
ATOM 2002 O O . LEU B 1 80 ? -9.328 -15.977 -14.578 1 98 80 LEU B O 1
ATOM 2006 N N . ASP B 1 81 ? -8.953 -14.555 -12.938 1 97.06 81 ASP B N 1
ATOM 2007 C CA . ASP B 1 81 ? -10.234 -13.875 -13.07 1 97.06 81 ASP B CA 1
ATOM 2008 C C . ASP B 1 81 ? -10.453 -13.375 -14.5 1 97.06 81 ASP B C 1
ATOM 2010 O O . ASP B 1 81 ? -11.586 -13.359 -14.992 1 97.06 81 ASP B O 1
ATOM 2014 N N . LEU B 1 82 ? -9.359 -12.969 -15.086 1 97.38 82 LEU B N 1
ATOM 2015 C CA . LEU B 1 82 ? -9.484 -12.297 -16.375 1 97.38 82 LEU B CA 1
ATOM 2016 C C . LEU B 1 82 ? -8.984 -13.188 -17.5 1 97.38 82 LEU B C 1
ATOM 2018 O O . LEU B 1 82 ? -8.82 -12.727 -18.641 1 97.38 82 LEU B O 1
ATOM 2022 N N . SER B 1 83 ? -8.625 -14.43 -17.188 1 97.19 83 SER B N 1
ATOM 2023 C CA . SER B 1 83 ? -8.242 -15.461 -18.141 1 97.19 83 SER B CA 1
ATOM 2024 C C . SER B 1 83 ? -6.93 -15.117 -18.844 1 97.19 83 SER B C 1
ATOM 2026 O O . SER B 1 83 ? -6.809 -15.258 -20.062 1 97.19 83 SER B O 1
ATOM 2028 N N . PHE B 1 84 ? -6.023 -14.539 -18.062 1 97.31 84 PHE B N 1
ATOM 2029 C CA . PHE B 1 84 ? -4.695 -14.234 -18.578 1 97.31 84 PHE B CA 1
ATOM 2030 C C . PHE B 1 84 ? -3.695 -15.32 -18.188 1 97.31 84 PHE B C 1
ATOM 2032 O O . PHE B 1 84 ? -2.484 -15.133 -18.328 1 97.31 84 PHE B O 1
ATOM 2039 N N . ASP B 1 85 ? -4.195 -16.375 -17.656 1 96 85 ASP B N 1
ATOM 2040 C CA . ASP B 1 85 ? -3.342 -17.422 -17.094 1 96 85 ASP B CA 1
ATOM 2041 C C . ASP B 1 85 ? -2.826 -18.359 -18.203 1 96 85 ASP B C 1
ATOM 2043 O O . ASP B 1 85 ? -1.967 -19.203 -17.938 1 96 85 ASP B O 1
ATOM 2047 N N . LYS B 1 86 ? -3.365 -17.969 -19.422 1 91.5 86 LYS B N 1
ATOM 2048 C CA . LYS B 1 86 ? -2.969 -18.844 -20.531 1 91.5 86 LYS B CA 1
ATOM 2049 C C . LYS B 1 86 ? -1.753 -18.297 -21.266 1 91.5 86 LYS B C 1
ATOM 2051 O O . LYS B 1 86 ? -1.645 -17.094 -21.469 1 91.5 86 LYS B O 1
ATOM 2056 N N . HIS B 1 87 ? -0.729 -18.938 -21.547 1 86.75 87 HIS B N 1
ATOM 2057 C CA . HIS B 1 87 ? 0.424 -18.625 -22.375 1 86.75 87 HIS B CA 1
ATOM 2058 C C . HIS B 1 87 ? 1.314 -17.578 -21.719 1 86.75 87 HIS B C 1
ATOM 2060 O O . HIS B 1 87 ? 1.819 -16.672 -22.375 1 86.75 87 HIS B O 1
ATOM 2066 N N . ILE B 1 88 ? 1.328 -17.422 -20.5 1 90.94 88 ILE B N 1
ATOM 2067 C CA . ILE B 1 88 ? 2.209 -16.5 -19.781 1 90.94 88 ILE B CA 1
ATOM 2068 C C . ILE B 1 88 ? 3.334 -17.281 -19.109 1 90.94 88 ILE B C 1
ATOM 2070 O O . ILE B 1 88 ? 3.115 -18.391 -18.609 1 90.94 88 ILE B O 1
ATOM 2074 N N . GLU B 1 89 ? 4.512 -16.703 -19.219 1 93.31 89 GLU B N 1
ATOM 2075 C CA . GLU B 1 89 ? 5.691 -17.25 -18.562 1 93.31 89 GLU B CA 1
ATOM 2076 C C . GLU B 1 89 ? 6.336 -16.219 -17.625 1 93.31 89 GLU B C 1
ATOM 2078 O O . GLU B 1 89 ? 6.223 -15.008 -17.859 1 93.31 89 GLU B O 1
ATOM 2083 N N . TRP B 1 90 ? 6.934 -16.766 -16.531 1 95.62 90 TRP B N 1
ATOM 2084 C CA . TRP B 1 90 ? 7.68 -15.859 -15.672 1 95.62 90 TRP B CA 1
ATOM 2085 C C . TRP B 1 90 ? 8.875 -15.258 -16.406 1 95.62 90 TRP B C 1
ATOM 2087 O O . TRP B 1 90 ? 9.695 -15.984 -16.969 1 95.62 90 TRP B O 1
ATOM 2097 N N . PRO B 1 91 ? 8.992 -13.953 -16.406 1 95.75 91 PRO B N 1
ATOM 2098 C CA . PRO B 1 91 ? 10.047 -13.336 -17.203 1 95.75 91 PRO B CA 1
ATOM 2099 C C . PRO B 1 91 ? 11.445 -13.578 -16.641 1 95.75 91 PRO B C 1
ATOM 2101 O O . PRO B 1 91 ? 11.617 -13.656 -15.422 1 95.75 91 PRO B O 1
ATOM 2104 N N . ASN B 1 92 ? 12.375 -13.719 -17.516 1 93.44 92 ASN B N 1
ATOM 2105 C CA . ASN B 1 92 ? 13.781 -13.75 -17.125 1 93.44 92 ASN B CA 1
ATOM 2106 C C . ASN B 1 92 ? 14.359 -12.344 -17.016 1 93.44 92 ASN B C 1
ATOM 2108 O O . ASN B 1 92 ? 14.883 -11.797 -18 1 93.44 92 ASN B O 1
ATOM 2112 N N . VAL B 1 93 ? 14.336 -11.836 -15.82 1 96.44 93 VAL B N 1
ATOM 2113 C CA . VAL B 1 93 ? 14.758 -10.453 -15.57 1 96.44 93 VAL B CA 1
ATOM 2114 C C . VAL B 1 93 ? 16.266 -10.406 -15.32 1 96.44 93 VAL B C 1
ATOM 2116 O O . VAL B 1 93 ? 16.797 -11.219 -14.562 1 96.44 93 VAL B O 1
ATOM 2119 N N . GLN B 1 94 ? 16.953 -9.453 -15.945 1 95.62 94 GLN B N 1
ATOM 2120 C CA . GLN B 1 94 ? 18.406 -9.367 -15.82 1 95.62 94 GLN B CA 1
ATOM 2121 C C . GLN B 1 94 ? 18.828 -8.07 -15.141 1 95.62 94 GLN B C 1
ATOM 2123 O O . GLN B 1 94 ? 19.984 -7.891 -14.789 1 95.62 94 GLN B O 1
ATOM 2128 N N . GLU B 1 95 ? 17.922 -7.16 -14.992 1 97.44 95 GLU B N 1
ATOM 2129 C CA . GLU B 1 95 ? 18.234 -5.891 -14.344 1 97.44 95 GLU B CA 1
ATOM 2130 C C . GLU B 1 95 ? 17 -5.324 -13.625 1 97.44 95 GLU B C 1
ATOM 2132 O O . GLU B 1 95 ? 15.875 -5.699 -13.93 1 97.44 95 GLU B O 1
ATOM 2137 N N . SER B 1 96 ? 17.219 -4.555 -12.625 1 97.25 96 SER B N 1
ATOM 2138 C CA . SER B 1 96 ? 16.172 -3.855 -11.891 1 97.25 96 SER B CA 1
ATOM 2139 C C . SER B 1 96 ? 16.656 -2.494 -11.398 1 97.25 96 SER B C 1
ATOM 2141 O O . SER B 1 96 ? 17.844 -2.191 -11.469 1 97.25 96 SER B O 1
ATOM 2143 N N . GLU B 1 97 ? 15.719 -1.665 -11.078 1 97.62 97 GLU B N 1
ATOM 2144 C CA . GLU B 1 97 ? 16.016 -0.368 -10.477 1 97.62 97 GLU B CA 1
ATOM 2145 C C . GLU B 1 97 ? 16.266 -0.502 -8.977 1 97.62 97 GLU B C 1
ATOM 2147 O O . GLU B 1 97 ? 16.188 -1.6 -8.422 1 97.62 97 GLU B O 1
ATOM 2152 N N . ARG B 1 98 ? 16.734 0.666 -8.367 1 97.94 98 ARG B N 1
ATOM 2153 C CA . ARG B 1 98 ? 16.781 0.728 -6.914 1 97.94 98 ARG B CA 1
ATOM 2154 C C . ARG B 1 98 ? 15.398 0.477 -6.309 1 97.94 98 ARG B C 1
ATOM 2156 O O . ARG B 1 98 ? 14.383 0.73 -6.949 1 97.94 98 ARG B O 1
ATOM 2163 N N . LEU B 1 99 ? 15.336 -0.018 -5.098 1 98.69 99 LEU B N 1
ATOM 2164 C CA . LEU B 1 99 ? 14.125 -0.578 -4.508 1 98.69 99 LEU B CA 1
ATOM 2165 C C . LEU B 1 99 ? 13 0.45 -4.5 1 98.69 99 LEU B C 1
ATOM 2167 O O . LEU B 1 99 ? 11.875 0.145 -4.891 1 98.69 99 LEU B O 1
ATOM 2171 N N . VAL B 1 100 ? 13.273 1.696 -4.059 1 98.75 100 VAL B N 1
ATOM 2172 C CA . VAL B 1 100 ? 12.211 2.697 -3.988 1 98.75 100 VAL B CA 1
ATOM 2173 C C . VAL B 1 100 ? 11.602 2.902 -5.375 1 98.75 100 VAL B C 1
ATOM 2175 O O . VAL B 1 100 ? 10.383 2.854 -5.535 1 98.75 100 VAL B O 1
ATOM 2178 N N . GLU B 1 101 ? 12.422 3.064 -6.328 1 98.56 101 GLU B N 1
ATOM 2179 C CA . GLU B 1 101 ? 11.953 3.271 -7.695 1 98.56 101 GLU B CA 1
ATOM 2180 C C . GLU B 1 101 ? 11.219 2.043 -8.219 1 98.56 101 GLU B C 1
ATOM 2182 O O . GLU B 1 101 ? 10.195 2.168 -8.898 1 98.56 101 GLU B O 1
ATOM 2187 N N . GLN B 1 102 ? 11.766 0.907 -7.969 1 98.81 102 GLN B N 1
ATOM 2188 C CA . GLN B 1 102 ? 11.148 -0.327 -8.438 1 98.81 102 GLN B CA 1
ATOM 2189 C C . GLN B 1 102 ? 9.766 -0.515 -7.832 1 98.81 102 GLN B C 1
ATOM 2191 O O . GLN B 1 102 ? 8.828 -0.937 -8.516 1 98.81 102 GLN B O 1
ATOM 2196 N N . PHE B 1 103 ? 9.578 -0.235 -6.516 1 98.94 103 PHE B N 1
ATOM 2197 C CA . PHE B 1 103 ? 8.266 -0.305 -5.871 1 98.94 103 PHE B CA 1
ATOM 2198 C C . PHE B 1 103 ? 7.293 0.667 -6.523 1 98.94 103 PHE B C 1
ATOM 2200 O O . PHE B 1 103 ? 6.145 0.31 -6.805 1 98.94 103 PHE B O 1
ATOM 2207 N N . LEU B 1 104 ? 7.746 1.888 -6.707 1 98.88 104 LEU B N 1
ATOM 2208 C CA . LEU B 1 104 ? 6.871 2.883 -7.324 1 98.88 104 LEU B CA 1
ATOM 2209 C C . LEU B 1 104 ? 6.418 2.424 -8.703 1 98.88 104 LEU B C 1
ATOM 2211 O O . LEU B 1 104 ? 5.27 2.65 -9.094 1 98.88 104 LEU B O 1
ATOM 2215 N N . HIS B 1 105 ? 7.27 1.77 -9.43 1 98.81 105 HIS B N 1
ATOM 2216 C CA . HIS B 1 105 ? 6.902 1.248 -10.742 1 98.81 105 HIS B CA 1
ATOM 2217 C C . HIS B 1 105 ? 5.883 0.122 -10.625 1 98.81 105 HIS B C 1
ATOM 2219 O O . HIS B 1 105 ? 5.016 -0.029 -11.484 1 98.81 105 HIS B O 1
ATOM 2225 N N . VAL B 1 106 ? 5.996 -0.704 -9.641 1 98.94 106 VAL B N 1
ATOM 2226 C CA . VAL B 1 106 ? 5.008 -1.756 -9.422 1 98.94 106 VAL B CA 1
ATOM 2227 C C . VAL B 1 106 ? 3.637 -1.132 -9.164 1 98.94 106 VAL B C 1
ATOM 2229 O O . VAL B 1 106 ? 2.639 -1.536 -9.766 1 98.94 106 VAL B O 1
ATOM 2232 N N . PHE B 1 107 ? 3.584 -0.115 -8.258 1 98.94 107 PHE B N 1
ATOM 2233 C CA . PHE B 1 107 ? 2.324 0.568 -7.988 1 98.94 107 PHE B CA 1
ATOM 2234 C C . PHE B 1 107 ? 1.751 1.17 -9.266 1 98.94 107 PHE B C 1
ATOM 2236 O O . PHE B 1 107 ? 0.543 1.098 -9.508 1 98.94 107 PHE B O 1
ATOM 2243 N N . GLU B 1 108 ? 2.596 1.753 -10.047 1 98.62 108 GLU B N 1
ATOM 2244 C CA . GLU B 1 108 ? 2.168 2.33 -11.32 1 98.62 108 GLU B CA 1
ATOM 2245 C C . GLU B 1 108 ? 1.61 1.261 -12.25 1 98.62 108 GLU B C 1
ATOM 2247 O O . GLU B 1 108 ? 0.599 1.479 -12.922 1 98.62 108 GLU B O 1
ATOM 2252 N N . ALA B 1 109 ? 2.287 0.146 -12.359 1 98.81 109 ALA B N 1
ATOM 2253 C CA . ALA B 1 109 ? 1.832 -0.947 -13.219 1 98.81 109 ALA B CA 1
ATOM 2254 C C . ALA B 1 109 ? 0.467 -1.462 -12.773 1 98.81 109 ALA B C 1
ATOM 2256 O O . ALA B 1 109 ? -0.367 -1.83 -13.602 1 98.81 109 ALA B O 1
ATOM 2257 N N . ILE B 1 110 ? 0.23 -1.511 -11.453 1 98.94 110 ILE B N 1
ATOM 2258 C CA . ILE B 1 110 ? -1.069 -1.929 -10.938 1 98.94 110 ILE B CA 1
ATOM 2259 C C . ILE B 1 110 ? -2.143 -0.938 -11.383 1 98.94 110 ILE B C 1
ATOM 2261 O O . ILE B 1 110 ? -3.232 -1.341 -11.805 1 98.94 110 ILE B O 1
ATOM 2265 N N . HIS B 1 111 ? -1.839 0.344 -11.273 1 98.38 111 HIS B N 1
ATOM 2266 C CA . HIS B 1 111 ? -2.775 1.363 -11.734 1 98.38 111 HIS B CA 1
ATOM 2267 C C . HIS B 1 111 ? -3.092 1.193 -13.219 1 98.38 111 HIS B C 1
ATOM 2269 O O . HIS B 1 111 ? -4.258 1.235 -13.617 1 98.38 111 HIS B O 1
ATOM 2275 N N . THR B 1 112 ? -2.066 1.078 -14.008 1 98.62 112 THR B N 1
ATOM 2276 C CA . THR B 1 112 ? -2.248 0.903 -15.445 1 98.62 112 THR B CA 1
ATOM 2277 C C . THR B 1 112 ? -3.094 -0.333 -15.734 1 98.62 112 THR B C 1
ATOM 2279 O O . THR B 1 112 ? -3.988 -0.294 -16.578 1 98.62 112 THR B O 1
ATOM 2282 N N . PHE B 1 113 ? -2.814 -1.396 -15.047 1 98.81 113 PHE B N 1
ATOM 2283 C CA . PHE B 1 113 ? -3.578 -2.625 -15.219 1 98.81 113 PHE B CA 1
ATOM 2284 C C . PHE B 1 113 ? -5.039 -2.41 -14.844 1 98.81 113 PHE B C 1
ATOM 2286 O O . PHE B 1 113 ? -5.938 -2.865 -15.562 1 98.81 113 PHE B O 1
ATOM 2293 N N . ARG B 1 114 ? -5.316 -1.739 -13.742 1 98.38 114 ARG B N 1
ATOM 2294 C CA . ARG B 1 114 ? -6.684 -1.438 -13.32 1 98.38 114 ARG B CA 1
ATOM 2295 C C . ARG B 1 114 ? -7.43 -0.671 -14.406 1 98.38 114 ARG B C 1
ATOM 2297 O O . ARG B 1 114 ? -8.617 -0.917 -14.648 1 98.38 114 ARG B O 1
ATOM 2304 N N . MET B 1 115 ? -6.754 0.228 -15.062 1 97.88 115 MET B N 1
ATOM 2305 C CA . MET B 1 115 ? -7.387 1.088 -16.062 1 97.88 115 MET B CA 1
ATOM 2306 C C . MET B 1 115 ? -7.672 0.315 -17.344 1 97.88 115 MET B C 1
ATOM 2308 O O . MET B 1 115 ? -8.703 0.522 -17.984 1 97.88 115 MET B O 1
ATOM 2312 N N . LYS B 1 116 ? -6.836 -0.581 -17.719 1 98.38 116 LYS B N 1
ATOM 2313 C CA . LYS B 1 116 ? -6.922 -1.2 -19.031 1 98.38 116 LYS B CA 1
ATOM 2314 C C . LYS B 1 116 ? -7.562 -2.582 -18.953 1 98.38 116 LYS B C 1
ATOM 2316 O O . LYS B 1 116 ? -8.305 -2.984 -19.844 1 98.38 116 LYS B O 1
ATOM 2321 N N . LEU B 1 117 ? -7.219 -3.32 -17.953 1 97.94 117 LEU B N 1
ATOM 2322 C CA . LEU B 1 117 ? -7.676 -4.688 -17.719 1 97.94 117 LEU B CA 1
ATOM 2323 C C . LEU B 1 117 ? -7.508 -5.535 -18.969 1 97.94 117 LEU B C 1
ATOM 2325 O O . LEU B 1 117 ? -8.438 -6.223 -19.391 1 97.94 117 LEU B O 1
ATOM 2329 N N . ASP B 1 118 ? -6.363 -5.461 -19.547 1 98.12 118 ASP B N 1
ATOM 2330 C CA . ASP B 1 118 ? -6.082 -6.273 -20.734 1 98.12 118 ASP B CA 1
ATOM 2331 C C . ASP B 1 118 ? -4.781 -7.051 -20.562 1 98.12 118 ASP B C 1
ATOM 2333 O O . ASP B 1 118 ? -4.07 -6.879 -19.578 1 98.12 118 ASP B O 1
ATOM 2337 N N . ALA B 1 119 ? -4.5 -7.93 -21.516 1 97.56 119 ALA B N 1
ATOM 2338 C CA . ALA B 1 119 ? -3.385 -8.867 -21.422 1 97.56 119 ALA B CA 1
ATOM 2339 C C . ALA B 1 119 ? -2.047 -8.133 -21.422 1 97.56 119 ALA B C 1
ATOM 2341 O O . ALA B 1 119 ? -1.11 -8.523 -20.734 1 97.56 119 ALA B O 1
ATOM 2342 N N . GLU B 1 120 ? -1.919 -7.121 -22.234 1 98 120 GLU B N 1
ATOM 2343 C CA . GLU B 1 120 ? -0.674 -6.359 -22.312 1 98 120 GLU B CA 1
ATOM 2344 C C . GLU B 1 120 ? -0.323 -5.73 -20.969 1 98 120 GLU B C 1
ATOM 2346 O O . GLU B 1 120 ? 0.813 -5.84 -20.5 1 98 120 GLU B O 1
ATOM 2351 N N . ALA B 1 121 ? -1.296 -5.051 -20.375 1 98.5 121 ALA B N 1
ATOM 2352 C CA . ALA B 1 121 ? -1.08 -4.43 -19.078 1 98.5 121 ALA B CA 1
ATOM 2353 C C . ALA B 1 121 ? -0.785 -5.484 -18.016 1 98.5 121 ALA B C 1
ATOM 2355 O O . ALA B 1 121 ? 0.019 -5.254 -17.109 1 98.5 121 ALA B O 1
ATOM 2356 N N . TYR B 1 122 ? -1.436 -6.645 -18.109 1 98.56 122 TYR B N 1
ATOM 2357 C CA . TYR B 1 122 ? -1.178 -7.727 -17.156 1 98.56 122 TYR B CA 1
ATOM 2358 C C . TYR B 1 122 ? 0.251 -8.242 -17.297 1 98.56 122 TYR B C 1
ATOM 2360 O O . TYR B 1 122 ? 0.943 -8.438 -16.297 1 98.56 122 TYR B O 1
ATOM 2368 N N . ASN B 1 123 ? 0.69 -8.422 -18.5 1 98.06 123 ASN B N 1
ATOM 2369 C CA . ASN B 1 123 ? 2.051 -8.883 -18.734 1 98.06 123 ASN B CA 1
ATOM 2370 C C . ASN B 1 123 ? 3.086 -7.891 -18.219 1 98.06 123 ASN B C 1
ATOM 2372 O O . ASN B 1 123 ? 4.121 -8.289 -17.688 1 98.06 123 ASN B O 1
ATOM 2376 N N . GLU B 1 124 ? 2.811 -6.648 -18.422 1 98.38 124 GLU B N 1
ATOM 2377 C CA . GLU B 1 124 ? 3.703 -5.617 -17.891 1 98.38 124 GLU B CA 1
ATOM 2378 C C . GLU B 1 124 ? 3.75 -5.648 -16.375 1 98.38 124 GLU B C 1
ATOM 2380 O O . GLU B 1 124 ? 4.812 -5.473 -15.773 1 98.38 124 GLU B O 1
ATOM 2385 N N . LEU B 1 125 ? 2.611 -5.824 -15.773 1 98.75 125 LEU B N 1
ATOM 2386 C CA . LEU B 1 125 ? 2.557 -5.941 -14.32 1 98.75 125 LEU B CA 1
ATOM 2387 C C . LEU B 1 125 ? 3.408 -7.109 -13.836 1 98.75 125 LEU B C 1
ATOM 2389 O O . LEU B 1 125 ? 4.195 -6.965 -12.898 1 98.75 125 LEU B O 1
ATOM 2393 N N . VAL B 1 126 ? 3.297 -8.258 -14.445 1 98.62 126 VAL B N 1
ATOM 2394 C CA . VAL B 1 126 ? 4.078 -9.438 -14.086 1 98.62 126 VAL B CA 1
ATOM 2395 C C . VAL B 1 126 ? 5.566 -9.148 -14.266 1 98.62 126 VAL B C 1
ATOM 2397 O O . VAL B 1 126 ? 6.379 -9.492 -13.406 1 98.62 126 VAL B O 1
ATOM 2400 N N . TYR B 1 127 ? 5.863 -8.5 -15.32 1 98.5 127 TYR B N 1
ATOM 2401 C CA . TYR B 1 127 ? 7.254 -8.188 -15.625 1 98.5 127 TYR B CA 1
ATOM 2402 C C . TYR B 1 127 ? 7.852 -7.258 -14.57 1 98.5 127 TYR B C 1
ATOM 2404 O O . TYR B 1 127 ? 8.938 -7.516 -14.055 1 98.5 127 TYR B O 1
ATOM 2412 N N . VAL B 1 128 ? 7.211 -6.195 -14.281 1 98.75 128 VAL B N 1
ATOM 2413 C CA . VAL B 1 128 ? 7.699 -5.207 -13.328 1 98.75 128 VAL B CA 1
ATOM 2414 C C . VAL B 1 128 ? 7.781 -5.828 -11.938 1 98.75 128 VAL B C 1
ATOM 2416 O O . VAL B 1 128 ? 8.68 -5.504 -11.156 1 98.75 128 VAL B O 1
ATOM 2419 N N . TYR B 1 129 ? 6.828 -6.723 -11.617 1 98.88 129 TYR B N 1
ATOM 2420 C CA . TYR B 1 129 ? 6.867 -7.402 -10.328 1 98.88 129 TYR B CA 1
ATOM 2421 C C . TYR B 1 129 ? 8.055 -8.359 -10.258 1 98.88 129 TYR B C 1
ATOM 2423 O O . TYR B 1 129 ? 8.695 -8.484 -9.211 1 98.88 129 TYR B O 1
ATOM 2431 N N . ALA B 1 130 ? 8.328 -9.055 -11.344 1 98.69 130 ALA B N 1
ATOM 2432 C CA . ALA B 1 130 ? 9.516 -9.906 -11.414 1 98.69 130 ALA B CA 1
ATOM 2433 C C . ALA B 1 130 ? 10.781 -9.078 -11.234 1 98.69 130 ALA B C 1
ATOM 2435 O O . ALA B 1 130 ? 11.734 -9.523 -10.586 1 98.69 130 ALA B O 1
ATOM 2436 N N . LYS B 1 131 ? 10.844 -7.914 -11.836 1 98.81 131 LYS B N 1
ATOM 2437 C CA . LYS B 1 131 ? 11.977 -7.016 -11.641 1 98.81 131 LYS B CA 1
ATOM 2438 C C . LYS B 1 131 ? 12.164 -6.672 -10.164 1 98.81 131 LYS B C 1
ATOM 2440 O O . LYS B 1 131 ? 13.297 -6.531 -9.695 1 98.81 131 LYS B O 1
ATOM 2445 N N . LEU B 1 132 ? 11.062 -6.5 -9.477 1 98.94 132 LEU B N 1
ATOM 2446 C CA . LEU B 1 132 ? 11.148 -6.266 -8.039 1 98.94 132 LEU B CA 1
ATOM 2447 C C . LEU B 1 132 ? 11.781 -7.457 -7.324 1 98.94 132 LEU B C 1
ATOM 2449 O O . LEU B 1 132 ? 12.609 -7.285 -6.43 1 98.94 132 LEU B O 1
ATOM 2453 N N . GLY B 1 133 ? 11.312 -8.672 -7.695 1 98.75 133 GLY B N 1
ATOM 2454 C CA . GLY B 1 133 ? 11.961 -9.859 -7.156 1 98.75 133 GLY B CA 1
ATOM 2455 C C . GLY B 1 133 ? 13.461 -9.867 -7.391 1 98.75 133 GLY B C 1
ATOM 2456 O O . GLY B 1 133 ? 14.234 -10.219 -6.496 1 98.75 133 GLY B O 1
ATOM 2457 N N . HIS B 1 134 ? 13.867 -9.516 -8.555 1 98.69 134 HIS B N 1
ATOM 2458 C CA . HIS B 1 134 ? 15.289 -9.422 -8.891 1 98.69 134 HIS B CA 1
ATOM 2459 C C . HIS B 1 134 ? 15.992 -8.391 -8.016 1 98.69 134 HIS B C 1
ATOM 2461 O O . HIS B 1 134 ? 17.078 -8.656 -7.496 1 98.69 134 HIS B O 1
ATOM 2467 N N . ALA B 1 135 ? 15.406 -7.207 -7.855 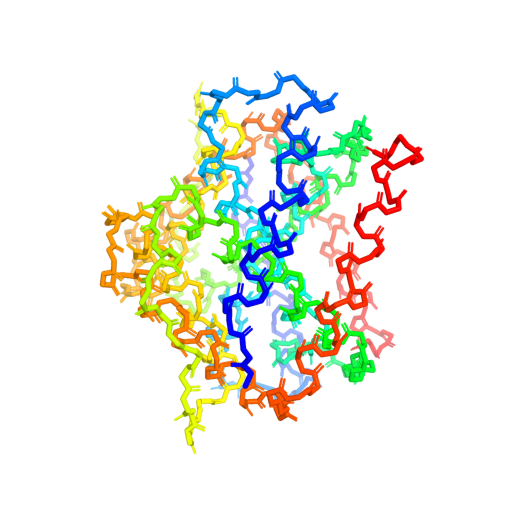1 98.75 135 ALA B N 1
ATOM 2468 C CA . ALA B 1 135 ? 15.977 -6.156 -7.016 1 98.75 135 ALA B CA 1
ATOM 2469 C C . ALA B 1 135 ? 16.156 -6.637 -5.578 1 98.75 135 ALA B C 1
ATOM 2471 O O . ALA B 1 135 ? 17.078 -6.223 -4.887 1 98.75 135 ALA B O 1
ATOM 2472 N N . LEU B 1 136 ? 15.25 -7.531 -5.156 1 98.75 136 LEU B N 1
ATOM 2473 C CA . LEU B 1 136 ? 15.273 -8.062 -3.799 1 98.75 136 LEU B CA 1
ATOM 2474 C C . LEU B 1 136 ? 16.188 -9.281 -3.709 1 98.75 136 LEU B C 1
ATOM 2476 O O . LEU B 1 136 ? 16.344 -9.867 -2.637 1 98.75 136 LEU B O 1
ATOM 2480 N N . GLN B 1 137 ? 16.734 -9.703 -4.844 1 98 137 GLN B N 1
ATOM 2481 C CA . GLN B 1 137 ? 17.719 -10.773 -4.949 1 98 137 GLN B CA 1
ATOM 2482 C C . GLN B 1 137 ? 17.094 -12.133 -4.645 1 98 137 GLN B C 1
ATOM 2484 O O . GLN B 1 137 ? 17.719 -12.977 -4 1 98 137 GLN B O 1
ATOM 2489 N N . PHE B 1 138 ? 15.891 -12.266 -5.074 1 98.12 138 PHE B N 1
ATOM 2490 C CA . PHE B 1 138 ? 15.242 -13.57 -4.977 1 98.12 138 PHE B CA 1
ATOM 2491 C C . PHE B 1 138 ? 15.406 -14.352 -6.273 1 98.12 138 PHE B C 1
ATOM 2493 O O . PHE B 1 138 ? 15.297 -13.789 -7.363 1 98.12 138 PHE B O 1
ATOM 2500 N N . THR B 1 139 ? 15.648 -15.602 -6.176 1 96.5 139 THR B N 1
ATOM 2501 C CA . THR B 1 139 ? 15.672 -16.469 -7.352 1 96.5 139 THR B CA 1
ATOM 2502 C C . THR B 1 139 ? 14.273 -17.016 -7.641 1 96.5 139 THR B C 1
ATOM 2504 O O . THR B 1 139 ? 13.414 -17.016 -6.766 1 96.5 139 THR B O 1
ATOM 2507 N N . ALA B 1 140 ? 14.133 -17.484 -8.812 1 95.62 140 ALA B N 1
ATOM 2508 C CA . ALA B 1 140 ? 12.852 -18.094 -9.203 1 95.62 140 ALA B CA 1
ATOM 2509 C C . ALA B 1 140 ? 12.523 -19.297 -8.32 1 95.62 140 ALA B C 1
ATOM 2511 O O . ALA B 1 140 ? 11.367 -19.516 -7.965 1 95.62 140 ALA B O 1
ATOM 2512 N N . GLU B 1 141 ? 13.508 -20.031 -7.996 1 96.06 141 GLU B N 1
ATOM 2513 C CA . GLU B 1 141 ? 13.32 -21.219 -7.164 1 96.06 141 GLU B CA 1
ATOM 2514 C C . GLU B 1 141 ? 12.867 -20.828 -5.758 1 96.06 141 GLU B C 1
ATOM 2516 O O . GLU B 1 141 ? 11.984 -21.484 -5.188 1 96.06 141 GLU B O 1
ATOM 2521 N N . GLN B 1 142 ? 13.484 -19.844 -5.191 1 97.69 142 GLN B N 1
ATOM 2522 C CA . GLN B 1 142 ? 13.086 -19.359 -3.873 1 97.69 142 GLN B CA 1
ATOM 2523 C C . GLN B 1 142 ? 11.641 -18.875 -3.875 1 97.69 142 GLN B C 1
ATOM 2525 O O . GLN B 1 142 ? 10.883 -19.188 -2.953 1 97.69 142 GLN B O 1
ATOM 2530 N N . ILE B 1 143 ? 11.266 -18.141 -4.883 1 98.25 143 ILE B N 1
ATOM 2531 C CA . ILE B 1 143 ? 9.914 -17.594 -5.004 1 98.25 143 ILE B CA 1
ATOM 2532 C C . ILE B 1 143 ? 8.906 -18.734 -5.113 1 98.25 143 ILE B C 1
ATOM 2534 O O . ILE B 1 143 ? 7.891 -18.734 -4.418 1 98.25 143 ILE B O 1
ATOM 2538 N N . GLU B 1 144 ? 9.234 -19.688 -5.938 1 97.62 144 GLU B N 1
ATOM 2539 C CA . GLU B 1 144 ? 8.344 -20.828 -6.133 1 97.62 144 GLU B CA 1
ATOM 2540 C C . GLU B 1 144 ? 8.148 -21.594 -4.83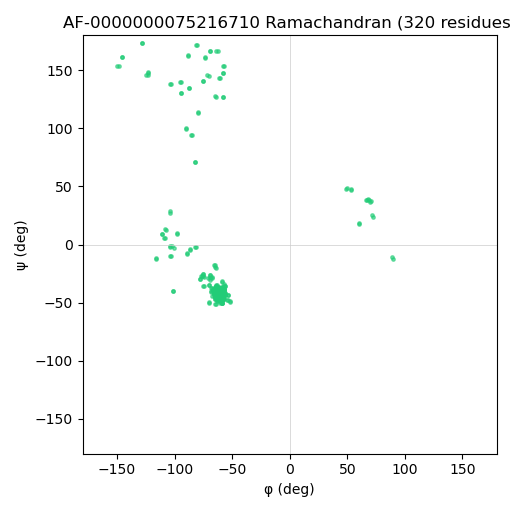2 1 97.62 144 GLU B C 1
ATOM 2542 O O . GLU B 1 144 ? 7.012 -21.922 -4.465 1 97.62 144 GLU B O 1
ATOM 2547 N N . ARG B 1 145 ? 9.164 -21.906 -4.168 1 97.69 145 ARG B N 1
ATOM 2548 C CA . ARG B 1 145 ? 9.086 -22.641 -2.906 1 97.69 145 ARG B CA 1
ATOM 2549 C C . ARG B 1 145 ? 8.289 -21.859 -1.869 1 97.69 145 ARG B C 1
ATOM 2551 O O . ARG B 1 145 ? 7.461 -22.422 -1.155 1 97.69 145 ARG B O 1
ATOM 2558 N N . ALA B 1 146 ? 8.586 -20.578 -1.79 1 98.31 146 ALA B N 1
ATOM 2559 C CA . ALA B 1 146 ? 7.867 -19.734 -0.836 1 98.31 146 ALA B CA 1
ATOM 2560 C C . ALA B 1 146 ? 6.383 -19.672 -1.18 1 98.31 146 ALA B C 1
ATOM 2562 O O . ALA B 1 146 ? 5.535 -19.641 -0.286 1 98.31 146 ALA B O 1
ATOM 2563 N N . TYR B 1 147 ? 6.094 -19.609 -2.465 1 98.56 147 TYR B N 1
ATOM 2564 C CA . TYR B 1 147 ? 4.695 -19.562 -2.879 1 98.56 147 TYR B CA 1
ATOM 2565 C C . TYR B 1 147 ? 3.965 -20.844 -2.465 1 98.56 147 TYR B C 1
ATOM 2567 O O . TYR B 1 147 ? 2.844 -20.781 -1.956 1 98.56 147 TYR B O 1
ATOM 2575 N N . VAL B 1 148 ? 4.559 -21.969 -2.73 1 97.75 148 VAL B N 1
ATOM 2576 C CA . VAL B 1 148 ? 3.951 -23.25 -2.389 1 97.75 148 VAL B CA 1
ATOM 2577 C C . VAL B 1 148 ? 3.682 -23.312 -0.887 1 97.75 148 VAL B C 1
ATOM 2579 O O . VAL B 1 148 ? 2.592 -23.703 -0.461 1 97.75 148 VAL B O 1
ATOM 2582 N N . ALA B 1 149 ? 4.664 -22.938 -0.152 1 97.75 149 ALA B N 1
ATOM 2583 C CA . ALA B 1 149 ? 4.512 -22.922 1.301 1 97.75 149 ALA B CA 1
ATOM 2584 C C . ALA B 1 149 ? 3.375 -21.984 1.721 1 97.75 149 ALA B C 1
ATOM 2586 O O . ALA B 1 149 ? 2.557 -22.344 2.574 1 97.75 149 ALA B O 1
ATOM 2587 N N . LYS B 1 150 ? 3.314 -20.797 1.146 1 97.69 150 LYS B N 1
ATOM 2588 C CA . LYS B 1 150 ? 2.281 -19.828 1.487 1 97.69 150 LYS B CA 1
ATOM 2589 C C . LYS B 1 150 ? 0.898 -20.328 1.083 1 97.69 150 LYS B C 1
ATOM 2591 O O . LYS B 1 150 ? -0.081 -20.109 1.798 1 97.69 150 LYS B O 1
ATOM 2596 N N . ASN B 1 151 ? 0.837 -20.906 -0.064 1 97.25 151 ASN B N 1
ATOM 2597 C CA . ASN B 1 151 ? -0.418 -21.469 -0.543 1 97.25 151 ASN B CA 1
ATOM 2598 C C . ASN B 1 151 ? -0.984 -22.484 0.442 1 97.25 151 ASN B C 1
ATOM 2600 O O . ASN B 1 151 ? -2.189 -22.516 0.698 1 97.25 151 ASN B O 1
ATOM 2604 N N . GLU B 1 152 ? -0.141 -23.312 0.955 1 96.19 152 GLU B N 1
ATOM 2605 C CA . GLU B 1 152 ? -0.551 -24.281 1.962 1 96.19 152 GLU B CA 1
ATOM 2606 C C . GLU B 1 152 ? -1.094 -23.594 3.209 1 96.19 152 GLU B C 1
ATOM 2608 O O . GLU B 1 152 ? -2.129 -24 3.748 1 96.19 152 GLU B O 1
ATOM 2613 N N . VAL B 1 153 ? -0.435 -22.609 3.627 1 95.56 153 VAL B N 1
ATOM 2614 C CA . VAL B 1 153 ? -0.868 -21.844 4.789 1 95.56 153 VAL B CA 1
ATOM 2615 C C . VAL B 1 153 ? -2.242 -21.234 4.52 1 95.56 153 VAL B C 1
ATOM 2617 O O . VAL B 1 153 ? -3.111 -21.234 5.395 1 95.56 153 VAL B O 1
ATOM 2620 N N . ASN B 1 154 ? -2.441 -20.656 3.328 1 94.94 154 ASN B N 1
ATOM 2621 C CA . ASN B 1 154 ? -3.707 -20.031 2.971 1 94.94 154 ASN B CA 1
ATOM 2622 C C . ASN B 1 154 ? -4.848 -21.031 2.928 1 94.94 154 ASN B C 1
ATOM 2624 O O . ASN B 1 154 ? -5.973 -20.734 3.324 1 94.94 154 ASN B O 1
ATOM 2628 N N . HIS B 1 155 ? -4.574 -22.25 2.512 1 94.62 155 HIS B N 1
ATOM 2629 C CA . HIS B 1 155 ? -5.566 -23.312 2.566 1 94.62 155 HIS B CA 1
ATOM 2630 C C . HIS B 1 155 ? -5.938 -23.656 4.008 1 94.62 155 HIS B C 1
ATOM 2632 O O . HIS B 1 155 ? -7.117 -23.828 4.324 1 94.62 155 HIS B O 1
ATOM 2638 N N . GLU B 1 156 ? -4.91 -23.766 4.785 1 94.19 156 GLU B N 1
ATOM 2639 C CA . GLU B 1 156 ? -5.133 -24.062 6.195 1 94.19 156 GLU B CA 1
ATOM 2640 C C . GLU B 1 156 ? -5.98 -22.984 6.859 1 94.19 156 GLU B C 1
ATOM 2642 O O . GLU B 1 156 ? -6.82 -23.281 7.711 1 94.19 156 GLU B O 1
ATOM 2647 N N . ARG B 1 157 ? -5.734 -21.734 6.543 1 92.44 157 ARG B N 1
ATOM 2648 C CA . ARG B 1 157 ? -6.516 -20.641 7.082 1 92.44 157 ARG B CA 1
ATOM 2649 C C . ARG B 1 157 ? -7.996 -20.797 6.762 1 92.44 157 ARG B C 1
ATOM 2651 O O . ARG B 1 157 ? -8.859 -20.484 7.59 1 92.44 157 ARG B O 1
ATOM 2658 N N . GLN B 1 158 ? -8.328 -21.25 5.598 1 91.12 158 GLN B N 1
ATOM 2659 C CA . GLN B 1 158 ? -9.719 -21.453 5.199 1 91.12 158 GLN B CA 1
ATOM 2660 C C . GLN B 1 158 ? -10.352 -22.609 5.977 1 91.12 158 GLN B C 1
ATOM 2662 O O . GLN B 1 158 ? -11.562 -22.609 6.215 1 91.12 158 GLN B O 1
ATOM 2667 N N . SER B 1 159 ? -9.516 -23.531 6.41 1 88.5 159 SER B N 1
ATOM 2668 C CA . SER B 1 159 ? -10.016 -24.672 7.18 1 88.5 159 SER B CA 1
ATOM 2669 C C . SER B 1 159 ? -10.352 -24.266 8.609 1 88.5 159 SER B C 1
ATOM 2671 O O . SER B 1 159 ? -11.172 -24.906 9.266 1 88.5 159 SER B O 1
ATOM 2673 N N . HIS B 1 160 ? -9.734 -23.25 9.078 1 83.25 160 HIS B N 1
ATOM 2674 C CA . HIS B 1 160 ? -9.953 -22.828 10.453 1 83.25 160 HIS B CA 1
ATOM 2675 C C . HIS B 1 160 ? -10.852 -21.594 10.508 1 83.25 160 HIS B C 1
ATOM 2677 O O . HIS B 1 160 ? -10.984 -20.969 11.562 1 83.25 160 HIS B O 1
ATOM 2683 N N . ASN B 1 161 ? -11.562 -21.406 9.727 1 65.94 161 ASN B N 1
ATOM 2684 C CA . ASN B 1 161 ? -12.562 -20.344 9.633 1 65.94 161 ASN B CA 1
ATOM 2685 C C . ASN B 1 161 ? -11.93 -18.969 9.812 1 65.94 161 ASN B C 1
ATOM 2687 O O . ASN B 1 161 ? -12.359 -18.188 10.664 1 65.94 161 ASN B O 1
ATOM 2691 N N . TYR B 1 162 ? -10.875 -18.688 9.156 1 60.94 162 TYR B N 1
ATOM 2692 C CA . TYR B 1 162 ? -10.289 -17.359 9.25 1 60.94 162 TYR B CA 1
ATOM 2693 C C . TYR B 1 162 ? -11.102 -16.344 8.445 1 60.94 162 TYR B C 1
ATOM 2695 O O . TYR B 1 162 ? -11.695 -16.688 7.422 1 60.94 162 TYR B O 1
#

pLDDT: mean 96.61, std 4.61, range [60.25, 98.94]

Secondary structure (DSSP, 8-state):
--HHHHHHHHHHHHHHHHHHTT-TT---HHHHHHHHHHHHHHHHHHHTTT-TT--PPPPPHHHHHHHHHHHHHHHHHHHHHTT--SS-----------HHHHHHHHHHHHHHHHHH-SHHHHHHHHHHHHHHHHHTT--HHHHHHHHHHHHHHHHHHHHTT-/--HHHHHHHHHHHHHHHHHHTT-TT---HHHHHHHHHHHHHHHHHHHTTT-TT--PPPPPHHHHHHHHHHHHHHHHHHHHHTT--SS-----------HHHHHHHHHHHHHHHHHH-SHHHHHHHHHHHHHHHHHTT--HHHHHHHHHHHHHHHHHHHHTT-

InterPro domains:
  IPR014871 dUTPase/dCTP pyrophosphatase [PF08761] (2-162)
  IPR016947 Uncharacterised phage-associated protein UCP030140 [PIRSF030140] (1-162)

Nearest PDB structures (foldseek):
  5myd-assembly1_C-4  TM=7.348E-01  e=1.748E-05  Staphylococcus sp. HMSC068C09
  5myi-assembly1_D-2  TM=7.055E-01  e=2.850E-05  Staphylococcus aureus
  5myf-assembly1_A  TM=7.161E-01  e=2.011E-04  Staphylococcus aureus
  5mil-assembly1_B  TM=7.310E-01  e=1.009E-03  Staphylococcus aureus
  1ogk-assembly2_D  TM=6.987E-01  e=4.586E-03  Trypanosoma cruzi

Radius of gyration: 19.81 Å; Cα contacts (8 Å, |Δi|>4): 386; chains: 2; bounding box: 42×54×44 Å

Organism: NCBI:txid1325335

Sequence (324 aa):
MNLRTLFSMQRQLDERIETERGLRGERLVERKLLALLVEVGELANETRCFKFWSSKPKAADETILEEYVDGLHFILSLGLDLSFDKHIEWPNVQESERLVEQFLHVFEAIHTFRMKLDAEAYNELVYVYAKLGHALQFTAEQIERAYVAKNEVNHERQSHNYMNLRTLFSMQRQLDERIETERGLRGERLVERKLLALLVEVGELANETRCFKFWSSKPKAADETILEEYVDGLHFILSLGLDLSFDKHIEWPNVQESERLVEQFLHVFEAIHTFRMKLDAEAYNELVYVYAKLGHALQFTAEQIERAYVAKNEVNHERQSHNY